Protein AF-A0A9X2NNP1-F1 (afdb_monomer_lite)

Radius of gyration: 20.84 Å; chains: 1; bounding box: 59×34×58 Å

Sequence (225 aa):
MLTPERVKTHWWRGALAVAAVVVACFAESPFAALFGLLPTLFWCLLAPSRRTGLIVGALLV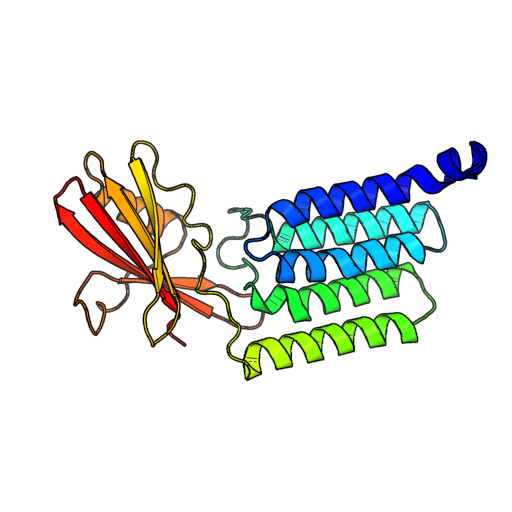ALLAWFVLPLGLAGPWVPAPIELYWLHTTLAAVICAIGARRGFVRLFLLVVAGFVVTGGVWFLGLEAPPGAEGVLPGPAGLQNARHEECASGGCWWALNSTGADADRRWHEHLAAQGYSPAPAGPITGAPRFCRTTGIAVTHMICVELTTSSADAVHLEWYDNT

Structure (mmCIF, N/CA/C/O backbone):
data_AF-A0A9X2NNP1-F1
#
_entry.id   AF-A0A9X2NNP1-F1
#
loop_
_atom_site.group_PDB
_atom_site.id
_atom_site.type_symbol
_atom_site.label_atom_id
_atom_site.label_alt_id
_atom_site.label_comp_id
_atom_site.label_asym_id
_atom_site.label_entity_id
_atom_site.label_seq_id
_atom_site.pdbx_PDB_ins_code
_atom_site.Cartn_x
_atom_site.Cartn_y
_atom_site.Cartn_z
_atom_site.occupancy
_atom_site.B_iso_or_equiv
_atom_site.auth_seq_id
_atom_site.auth_comp_id
_atom_site.auth_asym_id
_atom_site.auth_atom_id
_atom_site.pdbx_PDB_model_num
ATOM 1 N N . MET A 1 1 ? -36.247 1.025 13.600 1.00 52.84 1 MET A N 1
ATOM 2 C CA . MET A 1 1 ? -36.473 2.481 13.459 1.00 52.84 1 MET A CA 1
ATOM 3 C C . MET A 1 1 ? -35.361 3.237 14.179 1.00 52.84 1 MET A C 1
ATOM 5 O O . MET A 1 1 ? -35.160 3.016 15.367 1.00 52.84 1 MET A O 1
ATOM 9 N N . LEU A 1 2 ? -34.595 4.061 13.458 1.00 64.62 2 LEU A N 1
ATOM 10 C CA . LEU A 1 2 ? -33.591 4.967 14.030 1.00 64.62 2 LEU A CA 1
ATOM 11 C C . LEU A 1 2 ? -34.319 6.204 14.568 1.00 64.62 2 LEU A C 1
ATOM 13 O O . LEU A 1 2 ? -34.937 6.925 13.793 1.00 64.62 2 LEU A O 1
ATOM 17 N N . THR A 1 3 ? -34.286 6.441 15.878 1.00 80.06 3 THR A N 1
ATOM 18 C CA . THR A 1 3 ? -34.842 7.677 16.441 1.00 80.06 3 THR A CA 1
ATOM 19 C C . THR A 1 3 ? -33.897 8.851 16.143 1.00 80.06 3 THR A C 1
ATOM 21 O O . THR A 1 3 ? -32.676 8.664 16.166 1.00 80.06 3 THR A O 1
ATOM 24 N N . PRO A 1 4 ? -34.410 10.067 15.882 1.00 78.81 4 PRO A N 1
ATOM 25 C CA . PRO A 1 4 ? -33.579 11.237 15.573 1.00 78.81 4 PRO A CA 1
ATOM 26 C C . PRO A 1 4 ? -32.544 11.547 16.670 1.00 78.81 4 PRO A C 1
ATOM 28 O O . PRO A 1 4 ? -31.411 11.916 16.366 1.00 78.81 4 PRO A O 1
ATOM 31 N N . GLU A 1 5 ? -32.879 11.276 17.934 1.00 77.75 5 GLU A N 1
ATOM 32 C CA . GLU A 1 5 ? -31.963 11.360 19.083 1.00 77.75 5 GLU A CA 1
ATOM 33 C C . GLU A 1 5 ? -30.774 10.383 18.981 1.00 77.75 5 GLU A C 1
ATOM 35 O O . GLU A 1 5 ? -29.626 10.748 19.251 1.00 77.75 5 GLU A O 1
ATOM 40 N N . ARG A 1 6 ? -30.995 9.147 18.501 1.00 74.94 6 ARG A N 1
ATOM 41 C CA . ARG A 1 6 ? -29.902 8.182 18.274 1.00 74.94 6 ARG A CA 1
ATOM 42 C C . ARG A 1 6 ? -28.998 8.624 17.130 1.00 74.94 6 ARG A C 1
ATOM 44 O O . ARG A 1 6 ? -27.779 8.497 17.239 1.00 74.94 6 ARG A O 1
ATOM 51 N N . VAL A 1 7 ? -29.577 9.162 16.058 1.00 76.69 7 VAL A N 1
ATOM 52 C CA . VAL A 1 7 ? -28.816 9.661 14.901 1.00 76.69 7 VAL A CA 1
ATOM 53 C C . VAL A 1 7 ? -27.923 10.832 15.318 1.00 76.69 7 VAL A C 1
ATOM 55 O O .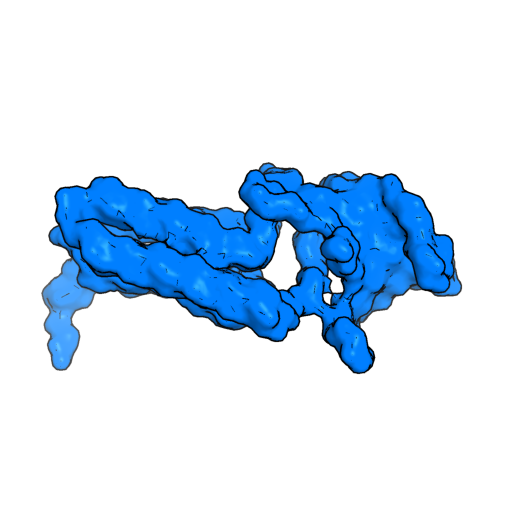 VAL A 1 7 ? -26.717 10.807 15.071 1.00 76.69 7 VAL A O 1
ATOM 58 N N . LYS A 1 8 ? -28.467 11.807 16.055 1.00 78.88 8 LYS A N 1
ATOM 59 C CA . LYS A 1 8 ? -27.722 12.979 16.545 1.00 78.88 8 LYS A CA 1
ATOM 60 C C . LYS A 1 8 ? -26.618 12.626 17.550 1.00 78.88 8 LYS A C 1
ATOM 62 O O . LYS A 1 8 ? -25.633 13.352 17.666 1.00 78.88 8 LYS A O 1
ATOM 67 N N . THR A 1 9 ? -26.737 11.495 18.240 1.00 81.56 9 THR A N 1
ATOM 68 C CA . THR A 1 9 ? -25.734 11.044 19.217 1.00 81.56 9 THR A CA 1
ATOM 69 C C . THR A 1 9 ? -24.613 10.216 18.574 1.00 81.56 9 THR A C 1
ATOM 71 O O . THR A 1 9 ? -23.460 10.283 19.011 1.00 81.56 9 THR A O 1
ATOM 74 N N . HIS A 1 10 ? -24.916 9.459 17.512 1.00 85.75 10 HIS A N 1
ATOM 75 C CA . HIS A 1 10 ? -23.995 8.485 16.912 1.00 85.75 10 HIS A CA 1
ATOM 76 C C . HIS A 1 10 ? -23.510 8.826 15.495 1.00 85.75 10 HIS A C 1
ATOM 78 O O . HIS A 1 10 ? -22.751 8.038 14.933 1.00 85.75 10 HIS A O 1
ATOM 84 N N . TRP A 1 11 ? -23.870 9.985 14.929 1.00 91.38 11 TRP A N 1
ATOM 85 C CA . TRP A 1 11 ? -23.446 10.397 13.577 1.00 91.38 11 TRP A CA 1
ATOM 86 C C . TRP A 1 11 ? -21.930 10.302 13.355 1.00 91.38 11 TRP A C 1
ATOM 88 O O . TRP A 1 11 ? -21.481 9.929 12.276 1.00 91.38 11 TRP A O 1
ATOM 98 N N . TRP A 1 12 ? -21.137 10.574 14.396 1.00 93.12 12 TRP A N 1
ATOM 99 C CA . TRP A 1 12 ? -19.678 10.541 14.334 1.00 93.12 12 TRP A CA 1
ATOM 100 C C . TRP A 1 12 ? -19.121 9.149 13.993 1.00 93.12 12 TRP A C 1
ATOM 102 O O . TRP A 1 12 ? -18.078 9.054 13.355 1.00 93.12 12 TRP A O 1
ATOM 112 N N . ARG A 1 13 ? -19.828 8.071 14.369 1.00 93.12 13 ARG A N 1
ATOM 113 C CA . ARG A 1 13 ? -19.461 6.691 14.006 1.00 93.12 13 ARG A CA 1
ATOM 114 C C . ARG A 1 13 ? -19.608 6.474 12.504 1.00 93.12 13 ARG A C 1
ATOM 116 O O . ARG A 1 13 ? -18.731 5.891 11.881 1.00 93.12 13 ARG A O 1
ATOM 123 N N . GLY A 1 14 ? -20.700 6.986 11.932 1.00 91.94 14 GLY A N 1
ATOM 124 C CA . GLY A 1 14 ? -20.935 6.960 10.490 1.00 91.94 14 GLY A CA 1
ATOM 125 C C . GLY A 1 14 ? -19.889 7.776 9.736 1.00 91.94 14 GLY A C 1
ATOM 126 O O . GLY A 1 14 ? -19.312 7.276 8.781 1.00 91.94 14 GLY A O 1
ATOM 127 N N . ALA A 1 15 ? -19.578 8.986 10.211 1.00 93.50 15 ALA A N 1
ATOM 128 C CA . ALA A 1 15 ? -18.564 9.840 9.593 1.00 93.50 15 ALA A CA 1
ATOM 129 C C . ALA A 1 15 ? -17.176 9.172 9.543 1.00 93.50 15 ALA A C 1
ATOM 131 O O . ALA A 1 15 ? -16.534 9.183 8.498 1.00 93.50 15 ALA A O 1
ATOM 132 N N . LEU A 1 16 ? -16.737 8.543 10.640 1.00 94.31 16 LEU A N 1
ATOM 133 C CA . LEU A 1 16 ? -15.467 7.809 10.676 1.00 94.31 16 LEU A CA 1
ATOM 134 C C . LEU A 1 16 ? -15.471 6.578 9.768 1.00 94.31 16 LEU A C 1
ATOM 136 O O . LEU A 1 16 ? -14.492 6.343 9.068 1.00 94.31 16 LEU A O 1
ATOM 140 N N . ALA A 1 17 ? -16.562 5.807 9.760 1.00 93.50 17 ALA A N 1
ATOM 141 C CA . ALA A 1 17 ? -16.686 4.648 8.881 1.00 93.50 17 ALA A CA 1
ATOM 142 C C . ALA A 1 17 ? -16.627 5.059 7.402 1.00 93.50 17 ALA A C 1
ATOM 144 O O . ALA A 1 17 ? -15.902 4.443 6.629 1.00 93.50 17 ALA A O 1
ATOM 145 N N . VAL A 1 18 ? -17.325 6.134 7.023 1.00 95.69 18 VAL A N 1
ATOM 146 C CA . VAL A 1 18 ? -17.280 6.684 5.660 1.00 95.69 18 VAL A CA 1
ATOM 147 C C . VAL A 1 18 ? -15.872 7.161 5.313 1.00 95.69 18 VAL A C 1
ATOM 149 O O . VAL A 1 18 ? -15.373 6.813 4.251 1.00 95.69 18 VAL A O 1
ATOM 152 N N . ALA A 1 19 ? -15.204 7.898 6.206 1.00 95.62 19 ALA A N 1
ATOM 153 C CA . ALA A 1 19 ? -13.830 8.342 5.976 1.00 95.62 19 ALA A CA 1
ATOM 154 C C . ALA A 1 19 ? -12.875 7.157 5.761 1.00 95.62 19 ALA A C 1
ATOM 156 O O . ALA A 1 19 ? -12.082 7.173 4.825 1.00 95.62 19 ALA A O 1
ATOM 157 N N . ALA A 1 20 ? -12.994 6.105 6.575 1.00 94.12 20 ALA A N 1
ATOM 158 C CA . ALA A 1 20 ? -12.199 4.893 6.419 1.00 94.12 20 ALA A CA 1
ATOM 159 C C . ALA A 1 20 ? -12.461 4.209 5.070 1.00 94.12 20 ALA A C 1
ATOM 161 O O . ALA A 1 20 ? -11.512 3.834 4.392 1.00 94.12 20 ALA A O 1
ATOM 162 N N . VAL A 1 21 ? -13.731 4.088 4.657 1.00 95.12 21 VAL A N 1
ATOM 163 C CA . VAL A 1 21 ? -14.115 3.509 3.356 1.00 95.12 21 VAL A CA 1
ATOM 164 C C . VAL A 1 21 ? -13.529 4.314 2.202 1.00 95.12 21 VAL A C 1
ATOM 166 O O . VAL A 1 21 ? -12.954 3.725 1.295 1.00 95.12 21 VAL A O 1
ATOM 169 N N . VAL A 1 22 ? -13.610 5.647 2.256 1.00 95.19 22 VAL A N 1
ATOM 170 C CA . VAL A 1 22 ? -13.017 6.519 1.233 1.00 95.19 22 VAL A CA 1
ATOM 171 C C . VAL A 1 22 ? -11.516 6.280 1.116 1.00 95.19 22 VAL A C 1
ATOM 173 O O . VAL A 1 22 ? -11.025 6.148 0.003 1.00 95.19 22 VAL A O 1
ATOM 176 N N . VAL A 1 23 ? -10.796 6.176 2.237 1.00 93.19 23 VAL A N 1
ATOM 177 C CA . VAL A 1 23 ? -9.358 5.864 2.231 1.00 93.19 23 VAL A CA 1
ATOM 178 C C . VAL A 1 23 ? -9.099 4.468 1.661 1.00 93.19 23 VAL A C 1
ATOM 180 O O . VAL A 1 23 ? -8.224 4.306 0.819 1.00 93.19 23 VAL A O 1
ATOM 183 N N . ALA A 1 24 ? -9.877 3.465 2.068 1.00 90.75 24 ALA A N 1
ATOM 184 C CA . ALA A 1 24 ? -9.715 2.085 1.618 1.00 90.75 24 ALA A CA 1
ATOM 185 C C . ALA A 1 24 ? -9.952 1.900 0.109 1.00 90.75 24 ALA A C 1
ATOM 187 O O . ALA A 1 24 ? -9.366 0.999 -0.482 1.00 90.75 24 ALA A O 1
ATOM 188 N N . CYS A 1 25 ? -10.741 2.767 -0.538 1.00 90.94 25 CYS A N 1
ATOM 189 C CA . CYS A 1 25 ? -10.905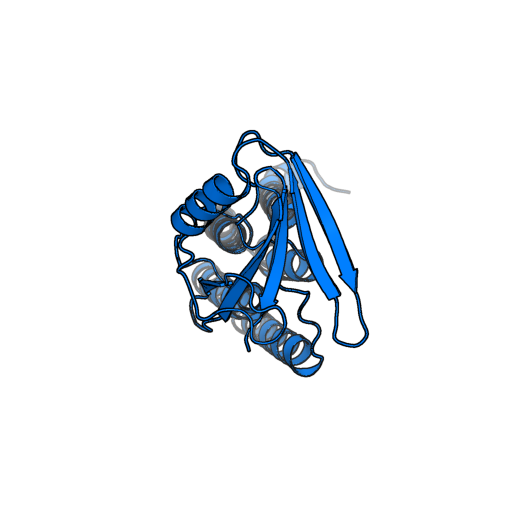 2.768 -1.997 1.00 90.94 25 CYS A CA 1
ATOM 190 C C . CYS A 1 25 ? -9.604 3.044 -2.769 1.00 90.94 25 CYS A C 1
ATOM 192 O O . CYS A 1 25 ? -9.564 2.802 -3.972 1.00 90.94 25 CYS A O 1
ATOM 194 N N . PHE A 1 26 ? -8.562 3.557 -2.109 1.00 87.56 26 PHE A N 1
ATOM 195 C CA . PHE A 1 26 ? -7.249 3.783 -2.714 1.00 87.56 26 PHE A CA 1
ATOM 196 C C . PHE A 1 26 ? -6.289 2.599 -2.538 1.00 87.56 26 PHE A C 1
ATOM 198 O O . PHE A 1 26 ? -5.165 2.665 -3.023 1.00 87.56 26 PHE A O 1
ATOM 205 N N . ALA A 1 27 ? -6.697 1.531 -1.846 1.00 84.31 27 ALA A N 1
ATOM 206 C CA . ALA A 1 27 ? -5.855 0.355 -1.676 1.00 84.31 27 ALA A CA 1
ATOM 207 C C . ALA A 1 27 ? -5.742 -0.427 -2.987 1.00 84.31 27 ALA A C 1
ATOM 209 O O . ALA A 1 27 ? -6.728 -0.616 -3.698 1.00 84.31 27 ALA A O 1
ATOM 210 N N . GLU A 1 28 ? -4.540 -0.926 -3.273 1.00 75.94 28 GLU A N 1
ATOM 211 C CA . GLU A 1 28 ? -4.262 -1.666 -4.507 1.00 75.94 28 GLU A CA 1
ATOM 212 C C . GLU A 1 28 ? -4.998 -3.010 -4.567 1.00 75.94 28 GLU A C 1
ATOM 214 O O . GLU A 1 28 ? -5.361 -3.462 -5.651 1.00 75.94 28 GLU A O 1
ATOM 219 N N . SER A 1 29 ? -5.278 -3.629 -3.411 1.00 77.81 29 SER A N 1
ATOM 220 C CA . SER A 1 29 ? -6.062 -4.862 -3.340 1.00 77.81 29 SER A CA 1
ATOM 221 C C . SER A 1 29 ? -7.345 -4.690 -2.514 1.00 77.81 29 SER A C 1
ATOM 223 O O . SER A 1 29 ? -7.319 -4.135 -1.408 1.00 77.81 29 SER A O 1
ATOM 225 N N . PRO A 1 30 ? -8.491 -5.215 -2.996 1.00 80.44 30 PRO A N 1
ATOM 226 C CA . PRO A 1 30 ? -9.759 -5.139 -2.268 1.00 80.44 30 PRO A CA 1
ATOM 227 C C . PRO A 1 30 ? -9.710 -5.923 -0.951 1.00 80.44 30 PRO A C 1
ATOM 229 O O . PRO A 1 30 ? -10.400 -5.587 0.012 1.00 80.44 30 PRO A O 1
ATOM 232 N N . PHE A 1 31 ? -8.872 -6.959 -0.891 1.00 79.62 31 PHE A N 1
ATOM 233 C CA . PHE A 1 31 ? -8.672 -7.749 0.314 1.00 79.62 31 PHE A CA 1
ATOM 234 C C . PHE A 1 31 ? -7.895 -6.960 1.378 1.00 79.62 31 PHE A C 1
ATOM 236 O O . PHE A 1 31 ? -8.364 -6.868 2.513 1.00 79.62 31 PHE A O 1
ATOM 243 N N . ALA A 1 32 ? -6.788 -6.297 1.017 1.00 79.69 32 ALA A N 1
ATOM 244 C CA . ALA A 1 32 ? -6.080 -5.394 1.928 1.00 79.69 32 ALA A CA 1
ATOM 245 C C . ALA A 1 32 ? -6.987 -4.245 2.391 1.00 79.69 32 ALA A C 1
ATOM 247 O O . ALA A 1 32 ? -7.040 -3.950 3.584 1.00 79.69 32 ALA A O 1
ATOM 248 N N . ALA A 1 33 ? -7.775 -3.661 1.479 1.00 86.25 33 ALA A N 1
ATOM 249 C CA . ALA A 1 33 ? -8.761 -2.630 1.801 1.00 86.25 33 ALA A CA 1
ATOM 250 C C . ALA A 1 33 ? -9.710 -3.083 2.922 1.00 86.25 33 ALA A C 1
ATOM 252 O O . ALA A 1 33 ? -9.885 -2.393 3.928 1.00 86.25 33 ALA A O 1
ATOM 253 N N . LEU A 1 34 ? -10.290 -4.279 2.778 1.00 85.69 34 LEU A N 1
ATOM 254 C CA . LEU A 1 34 ? -11.206 -4.847 3.761 1.00 85.69 34 LEU A CA 1
ATOM 255 C C . LEU A 1 34 ? -10.519 -5.061 5.116 1.00 85.69 34 LEU A C 1
ATOM 257 O O . LEU A 1 34 ? -11.077 -4.682 6.146 1.00 85.69 34 LEU A O 1
ATOM 261 N N . PHE A 1 35 ? -9.303 -5.612 5.122 1.00 82.69 35 PHE A N 1
ATOM 262 C CA . PHE A 1 35 ? -8.528 -5.828 6.347 1.00 82.69 35 PHE A CA 1
ATOM 263 C C . PHE A 1 35 ? -8.169 -4.522 7.055 1.00 82.69 35 PHE A C 1
ATOM 265 O O . PHE A 1 35 ? -8.315 -4.422 8.276 1.00 82.69 35 PHE A O 1
ATOM 272 N N . GLY A 1 36 ? -7.789 -3.496 6.296 1.00 86.31 36 GLY A N 1
ATOM 273 C CA . GLY A 1 36 ? -7.527 -2.156 6.810 1.00 86.31 36 GLY A CA 1
ATOM 274 C C . GLY A 1 36 ? -8.759 -1.499 7.448 1.00 86.31 36 GLY A C 1
ATOM 275 O O . GLY A 1 36 ? -8.645 -0.773 8.436 1.00 86.31 36 GLY A O 1
ATOM 276 N N . LEU A 1 37 ? -9.962 -1.794 6.947 1.00 91.00 37 LEU A N 1
ATOM 277 C CA . LEU A 1 37 ? -11.213 -1.249 7.486 1.00 91.00 37 LEU A CA 1
ATOM 278 C C . LEU A 1 37 ? -11.635 -1.872 8.817 1.00 91.00 37 LEU A C 1
ATOM 280 O O . LEU A 1 37 ? -12.238 -1.181 9.648 1.00 91.00 37 LEU A O 1
ATOM 284 N N . LEU A 1 38 ? -11.348 -3.162 9.028 1.00 88.88 38 LEU A N 1
ATOM 285 C CA . LEU A 1 38 ? -11.871 -3.919 10.168 1.00 88.88 38 LEU A CA 1
ATOM 286 C C . LEU A 1 38 ? -11.611 -3.230 11.517 1.00 88.88 38 LEU A C 1
ATOM 288 O O . LEU A 1 38 ? -12.587 -3.028 12.246 1.00 88.88 38 LEU A O 1
ATOM 292 N N . PRO A 1 39 ? -10.381 -2.798 11.870 1.00 88.25 39 PRO A N 1
ATOM 293 C CA . PRO A 1 39 ? -10.145 -2.165 13.164 1.00 88.25 39 PRO A CA 1
ATOM 294 C C . PRO A 1 39 ? -10.992 -0.909 13.382 1.00 88.25 39 PRO A C 1
ATOM 296 O O . PRO A 1 39 ? -11.549 -0.719 14.464 1.00 88.25 39 PRO A O 1
ATOM 299 N N . THR A 1 40 ? -11.160 -0.083 12.346 1.00 91.44 40 THR A N 1
ATOM 300 C CA . THR A 1 40 ? -11.943 1.157 12.424 1.00 91.44 40 THR A CA 1
ATOM 301 C C . THR A 1 40 ? -13.435 0.871 12.581 1.00 91.44 40 THR A C 1
ATOM 303 O O . THR A 1 40 ? -14.101 1.500 13.410 1.00 91.44 40 THR A O 1
ATOM 306 N N . LEU A 1 41 ? -13.968 -0.113 11.849 1.00 90.62 41 LEU A N 1
ATOM 307 C CA . LEU A 1 41 ? -15.368 -0.530 11.966 1.00 90.62 41 LEU A CA 1
ATOM 308 C C . LEU A 1 41 ? -15.658 -1.140 13.343 1.00 90.62 41 LEU A C 1
ATOM 310 O O . LEU A 1 41 ? -1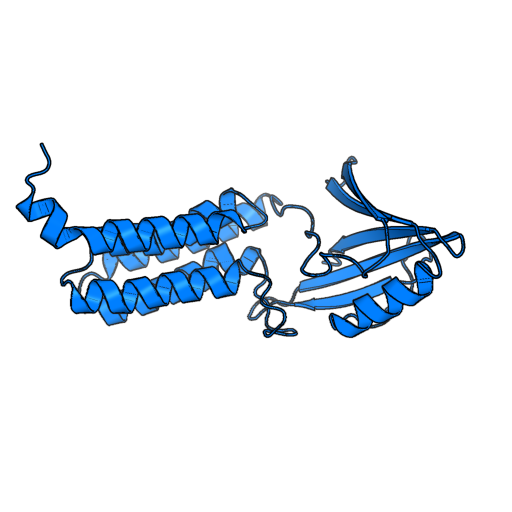6.622 -0.744 14.005 1.00 90.62 41 LEU A O 1
ATOM 314 N N . PHE A 1 42 ? -14.793 -2.040 13.821 1.00 88.25 42 PHE A N 1
ATOM 315 C CA . PHE A 1 42 ? -14.899 -2.608 15.165 1.00 88.25 42 PHE A CA 1
ATOM 316 C C . PHE A 1 42 ? -14.833 -1.522 16.239 1.00 88.25 42 PHE A C 1
ATOM 318 O O . PHE A 1 42 ? -15.656 -1.511 17.159 1.00 88.25 42 PHE A O 1
ATOM 325 N N . TRP A 1 43 ? -13.911 -0.569 16.107 1.00 89.75 43 TRP A N 1
ATOM 326 C CA . TRP A 1 43 ? -13.798 0.544 17.040 1.00 89.75 43 TRP A CA 1
ATOM 327 C C . TRP A 1 43 ? -15.063 1.410 17.071 1.00 89.75 43 TRP A C 1
ATOM 329 O O . TRP A 1 43 ? -15.571 1.728 18.149 1.00 89.75 43 TRP A O 1
ATOM 339 N N . CYS A 1 44 ? -15.633 1.736 15.908 1.00 88.88 44 CYS A N 1
ATOM 340 C CA . CYS A 1 44 ? -16.871 2.512 15.821 1.00 88.88 44 CYS A CA 1
ATOM 341 C C . CYS A 1 44 ? -18.039 1.840 16.560 1.00 88.88 44 CYS A C 1
ATOM 343 O O . CYS A 1 44 ? -18.869 2.534 17.151 1.00 88.88 44 CYS A O 1
ATOM 345 N N . LEU A 1 45 ? -18.100 0.506 16.581 1.00 87.50 45 LEU A N 1
ATOM 346 C CA . LEU A 1 45 ? -19.125 -0.245 17.311 1.00 87.50 45 LEU A CA 1
ATOM 347 C C . LEU A 1 45 ? -18.867 -0.279 18.826 1.00 87.50 45 LEU A C 1
ATOM 349 O O . LEU A 1 45 ? -19.813 -0.168 19.611 1.00 87.50 45 LEU A O 1
ATOM 353 N N . LEU A 1 46 ? -17.601 -0.408 19.233 1.00 85.44 46 LEU A N 1
ATOM 354 C CA . LEU A 1 46 ? -17.195 -0.706 20.613 1.00 85.44 46 LEU A CA 1
ATOM 355 C C . LEU A 1 46 ? -16.831 0.519 21.461 1.00 85.44 46 LEU A C 1
ATOM 357 O O . LEU A 1 46 ? -16.759 0.407 22.684 1.00 85.44 46 LEU A O 1
ATOM 361 N N . ALA A 1 47 ? -16.597 1.675 20.843 1.00 85.75 47 ALA A N 1
ATOM 362 C CA . ALA A 1 47 ? -16.113 2.863 21.535 1.00 85.75 47 ALA A CA 1
ATOM 363 C C . ALA A 1 47 ? -17.011 3.267 22.731 1.00 85.75 47 ALA A C 1
ATOM 365 O O . ALA A 1 47 ? -18.212 3.510 22.536 1.00 85.75 47 ALA A O 1
ATOM 366 N N . PRO A 1 48 ? -16.437 3.413 23.945 1.00 83.88 48 PRO A N 1
ATOM 367 C CA . PRO A 1 48 ? -17.194 3.610 25.185 1.00 83.88 48 PRO A CA 1
ATOM 368 C C . PRO A 1 48 ? -17.719 5.040 25.367 1.00 83.88 48 PRO A C 1
ATOM 370 O O . PRO A 1 48 ? -18.667 5.264 26.113 1.00 83.88 48 PRO A O 1
ATOM 373 N N . SER A 1 49 ? -17.103 6.025 24.709 1.00 88.62 49 SER A N 1
ATOM 374 C CA . SER A 1 49 ? -17.493 7.435 24.791 1.00 88.62 49 SER A CA 1
ATOM 375 C C . SER A 1 49 ? -17.284 8.140 23.452 1.00 88.62 49 SER A C 1
ATOM 377 O O . SER A 1 49 ? -16.476 7.703 22.631 1.00 88.62 49 SER A O 1
ATOM 379 N N . ARG A 1 50 ? -17.974 9.267 23.235 1.00 90.75 50 ARG A N 1
ATOM 380 C CA . ARG A 1 50 ? -17.818 10.081 22.017 1.00 90.75 50 ARG A CA 1
ATOM 381 C C . ARG A 1 50 ? -16.405 10.649 21.876 1.00 90.75 50 ARG A C 1
ATOM 383 O O . ARG A 1 50 ? -15.840 10.596 20.791 1.00 90.75 50 ARG A O 1
ATOM 390 N N . ARG A 1 51 ? -15.833 11.189 22.960 1.00 91.12 51 ARG A N 1
ATOM 391 C CA . ARG A 1 51 ? -14.512 11.839 22.931 1.00 91.12 51 ARG A CA 1
ATOM 392 C C . ARG A 1 51 ? -13.412 10.832 22.605 1.00 91.12 51 ARG A C 1
ATOM 394 O O . ARG A 1 51 ? -12.642 11.053 21.679 1.00 91.12 51 ARG A O 1
ATOM 401 N N . THR A 1 52 ? -13.378 9.711 23.321 1.00 89.75 52 THR A N 1
ATOM 402 C CA . THR A 1 52 ? -12.408 8.638 23.064 1.00 89.75 52 THR A CA 1
ATOM 403 C C . THR A 1 52 ? -12.649 7.997 21.701 1.00 89.75 52 THR A C 1
ATOM 405 O O . THR A 1 52 ? -11.698 7.738 20.973 1.00 89.75 52 THR A O 1
ATOM 408 N N . GLY A 1 53 ? -13.918 7.791 21.335 1.00 89.75 53 GLY A N 1
ATOM 409 C CA . GLY A 1 53 ? -14.318 7.236 20.047 1.00 89.75 53 GLY A CA 1
ATOM 410 C C . GLY A 1 53 ? -13.781 8.038 18.867 1.00 89.75 53 GLY A C 1
ATOM 411 O O . GLY A 1 53 ? -13.173 7.452 17.977 1.00 89.75 53 GLY A O 1
ATOM 412 N N . LEU A 1 54 ? -13.937 9.364 18.909 1.00 94.12 54 LEU A N 1
ATOM 413 C CA . LEU A 1 54 ? -13.425 10.280 17.890 1.00 94.12 54 LEU A CA 1
ATOM 414 C C . LEU A 1 54 ? -11.898 10.296 17.818 1.00 94.12 54 LEU A C 1
ATOM 416 O O . LEU A 1 54 ? -11.361 10.185 16.725 1.00 94.12 54 LEU A O 1
ATOM 420 N N . ILE A 1 55 ? -11.207 10.413 18.956 1.00 94.50 55 ILE A N 1
ATOM 421 C CA . ILE A 1 55 ? -9.736 10.491 18.979 1.00 94.50 55 ILE A CA 1
ATOM 422 C C . ILE A 1 55 ? -9.129 9.208 18.413 1.00 94.50 55 ILE A C 1
ATOM 424 O O . ILE A 1 55 ? -8.340 9.249 17.477 1.00 94.50 55 ILE A O 1
ATOM 428 N N . VAL A 1 56 ? -9.525 8.061 18.960 1.00 93.00 56 VAL A N 1
ATOM 429 C CA . VAL A 1 56 ? -8.984 6.763 18.550 1.00 93.00 56 VAL A CA 1
ATOM 430 C C . VAL A 1 56 ? -9.413 6.435 17.122 1.00 93.00 56 VAL A C 1
ATOM 432 O O . VAL A 1 56 ? -8.598 5.982 16.334 1.00 93.00 56 VAL A O 1
ATOM 435 N N . GLY A 1 57 ? -10.659 6.735 16.749 1.00 93.88 57 GLY A N 1
ATOM 436 C CA . GLY A 1 57 ? -11.136 6.534 15.385 1.00 93.88 57 GLY A CA 1
ATOM 437 C C . GLY A 1 57 ? -10.384 7.380 14.358 1.00 93.88 57 GLY A C 1
ATOM 438 O O . GLY A 1 57 ? -10.028 6.869 13.303 1.00 93.88 57 GLY A O 1
ATOM 439 N N . ALA A 1 58 ? -10.079 8.640 14.675 1.00 96.25 58 ALA A N 1
ATOM 440 C CA . ALA A 1 58 ? -9.259 9.491 13.817 1.00 96.25 58 ALA A CA 1
ATOM 441 C C . ALA A 1 58 ? -7.825 8.958 13.685 1.00 96.25 58 ALA A C 1
ATOM 443 O O . ALA A 1 58 ? -7.289 8.949 12.582 1.00 96.25 58 ALA A O 1
ATOM 444 N N . LEU A 1 59 ? -7.229 8.459 14.777 1.00 95.62 59 LEU A N 1
ATOM 445 C CA . LEU A 1 59 ? -5.914 7.810 14.736 1.00 95.62 59 LEU A CA 1
ATOM 446 C C . LEU A 1 59 ? -5.918 6.559 13.852 1.00 95.62 59 LEU A C 1
ATOM 448 O O . LEU A 1 59 ? -4.980 6.363 13.092 1.00 95.62 59 LEU A O 1
ATOM 452 N N . LEU A 1 60 ? -6.971 5.739 13.914 1.00 94.44 60 LEU A N 1
ATOM 453 C CA . LEU A 1 60 ? -7.107 4.555 13.061 1.00 94.44 60 LEU A CA 1
ATOM 454 C C . LEU A 1 60 ? -7.263 4.920 11.581 1.00 94.44 60 LEU A C 1
ATOM 456 O O . LEU A 1 60 ? -6.640 4.290 10.738 1.00 94.44 60 LEU A O 1
ATOM 460 N N . VAL A 1 61 ? -8.047 5.953 11.256 1.00 95.50 61 VAL A N 1
ATOM 461 C CA . VAL A 1 61 ? -8.174 6.441 9.871 1.00 95.50 61 VAL A CA 1
ATOM 462 C C . VAL A 1 61 ? -6.849 7.016 9.371 1.00 95.50 61 VAL A C 1
ATOM 464 O O . VAL A 1 61 ? -6.467 6.746 8.238 1.00 95.50 61 VAL A O 1
ATOM 467 N N . ALA A 1 62 ? -6.130 7.772 10.204 1.00 94.25 62 ALA A N 1
ATOM 468 C CA . ALA A 1 62 ? -4.812 8.295 9.857 1.00 94.25 62 ALA A CA 1
ATOM 469 C C . ALA A 1 62 ? -3.790 7.168 9.644 1.00 94.25 62 ALA A C 1
ATOM 471 O O . ALA A 1 62 ? -3.023 7.214 8.687 1.00 94.25 62 ALA A O 1
ATOM 472 N N . LEU A 1 63 ? -3.818 6.137 10.494 1.00 92.75 63 LEU A N 1
ATOM 473 C CA . LEU A 1 63 ? -2.990 4.945 10.345 1.00 92.75 63 LEU A CA 1
ATOM 474 C C . LEU A 1 63 ? -3.327 4.199 9.046 1.00 92.75 63 LEU A C 1
ATOM 476 O O . LEU A 1 63 ? -2.425 3.875 8.288 1.00 92.75 63 LEU A O 1
ATOM 480 N N . LEU A 1 64 ? -4.608 3.985 8.741 1.00 91.81 64 LEU A N 1
ATOM 481 C CA . LEU A 1 64 ? -5.027 3.368 7.480 1.00 91.81 64 LEU A CA 1
ATOM 482 C C . LEU A 1 64 ? -4.564 4.192 6.270 1.00 91.81 64 LEU A C 1
ATOM 484 O O . LEU A 1 64 ? -4.034 3.639 5.313 1.00 91.81 64 LEU A O 1
ATOM 488 N N . ALA A 1 65 ? -4.725 5.515 6.328 1.00 91.88 65 ALA A N 1
ATOM 489 C CA . ALA A 1 65 ? -4.291 6.421 5.271 1.00 91.88 65 ALA A CA 1
ATOM 490 C C . ALA A 1 65 ? -2.778 6.368 5.052 1.00 91.88 65 ALA A C 1
ATOM 492 O O . ALA A 1 65 ? -2.342 6.402 3.910 1.00 91.88 65 ALA A O 1
ATOM 493 N N . TRP A 1 66 ? -1.990 6.226 6.119 1.00 88.94 66 TRP A N 1
ATOM 494 C CA . TRP A 1 66 ? -0.542 6.044 6.023 1.00 88.94 66 TRP A CA 1
ATOM 495 C C . TRP A 1 66 ? -0.151 4.765 5.272 1.00 88.94 66 TRP A C 1
ATOM 497 O O . TRP A 1 66 ? 0.811 4.772 4.515 1.00 88.94 66 TRP A O 1
ATOM 507 N N . PHE A 1 67 ? -0.891 3.673 5.480 1.00 87.00 67 PHE A N 1
ATOM 508 C CA . PHE A 1 67 ? -0.629 2.393 4.815 1.00 87.00 67 PHE A CA 1
ATOM 509 C C . PHE A 1 67 ? -1.130 2.344 3.369 1.00 87.00 67 PHE A C 1
ATOM 511 O O . PHE A 1 67 ? -0.556 1.634 2.553 1.00 87.00 67 PHE A O 1
ATOM 518 N N . VAL A 1 68 ? -2.223 3.044 3.063 1.00 85.50 68 VAL A N 1
ATOM 519 C CA . VAL A 1 68 ? -2.919 2.916 1.775 1.00 85.50 68 VAL A CA 1
ATOM 520 C C . VAL A 1 68 ? -2.549 4.018 0.792 1.00 85.50 68 VAL A C 1
ATOM 522 O O . VAL A 1 68 ? -2.460 3.773 -0.408 1.00 85.50 68 VAL A O 1
ATOM 525 N N . LEU A 1 69 ? -2.382 5.252 1.265 1.00 83.69 69 LEU A N 1
ATOM 526 C CA . LEU A 1 69 ? -2.115 6.366 0.371 1.00 83.69 69 LEU A CA 1
ATOM 527 C C . LEU A 1 69 ? -0.619 6.409 0.047 1.00 83.69 69 LEU A C 1
ATOM 529 O O . LEU A 1 69 ? 0.193 6.393 0.974 1.00 83.69 69 LEU A O 1
ATOM 533 N N . PRO A 1 70 ? -0.238 6.563 -1.236 1.00 66.25 70 PRO A N 1
ATOM 534 C CA . PRO A 1 70 ? 1.139 6.813 -1.636 1.00 66.25 70 PRO A CA 1
ATOM 535 C C . PRO A 1 70 ? 1.496 8.258 -1.274 1.00 66.25 70 PRO A C 1
ATOM 537 O O . PRO A 1 70 ? 1.632 9.143 -2.120 1.00 66.25 70 PRO A O 1
ATOM 540 N N . LEU A 1 71 ? 1.593 8.536 0.024 1.00 63.34 71 LEU A N 1
ATOM 541 C CA . LEU A 1 71 ? 2.114 9.788 0.530 1.00 63.34 71 LEU A CA 1
ATOM 542 C C . LEU A 1 71 ? 3.615 9.725 0.266 1.00 63.34 71 LEU A C 1
ATOM 544 O O . LEU A 1 71 ? 4.372 9.287 1.126 1.00 63.34 71 LEU A O 1
ATOM 548 N N . GLY A 1 72 ? 4.057 10.169 -0.916 1.00 57.56 72 GLY A N 1
ATOM 549 C CA . GLY A 1 72 ? 5.475 10.262 -1.316 1.00 57.56 72 GLY A CA 1
ATOM 550 C C . GLY A 1 72 ? 6.367 11.081 -0.363 1.00 57.56 72 GLY A C 1
ATOM 551 O O . GLY A 1 72 ? 7.541 11.301 -0.629 1.00 57.56 72 GLY A O 1
ATOM 552 N N . LEU A 1 73 ? 5.812 11.521 0.766 1.00 58.00 73 LEU A N 1
ATOM 553 C CA . LEU A 1 73 ? 6.477 12.070 1.936 1.00 58.00 73 LEU A CA 1
ATOM 554 C C . LEU A 1 73 ? 7.148 10.996 2.814 1.00 58.00 73 LEU A C 1
ATOM 556 O O . LEU A 1 73 ? 8.010 11.342 3.615 1.00 58.00 73 LEU A O 1
ATOM 560 N N . ALA A 1 74 ? 6.763 9.718 2.701 1.00 58.06 74 ALA A N 1
ATOM 561 C CA . ALA A 1 74 ? 7.299 8.640 3.537 1.00 58.06 74 ALA A CA 1
ATOM 562 C C . ALA A 1 74 ? 8.674 8.118 3.069 1.00 58.06 74 ALA A C 1
ATOM 564 O O . ALA A 1 74 ? 9.360 7.433 3.828 1.00 58.06 74 ALA A O 1
ATOM 565 N N . GLY A 1 75 ? 9.114 8.460 1.852 1.00 65.06 75 GLY A N 1
ATOM 566 C CA . GLY A 1 75 ? 10.389 7.986 1.303 1.00 65.06 75 GLY A CA 1
ATOM 567 C C . GLY A 1 75 ? 10.482 6.449 1.336 1.00 65.06 75 GLY A C 1
ATOM 568 O O . GLY A 1 75 ? 9.545 5.794 0.890 1.00 65.06 75 GLY A O 1
ATOM 569 N N . PRO A 1 76 ? 11.561 5.847 1.872 1.00 64.94 76 PRO A N 1
ATOM 570 C CA . PRO A 1 76 ? 11.691 4.388 1.965 1.00 64.94 76 PRO A CA 1
ATOM 571 C C . PRO A 1 76 ? 10.766 3.746 3.018 1.00 64.94 76 PRO A C 1
ATOM 573 O O . PRO A 1 76 ? 10.633 2.529 3.048 1.00 64.94 76 PRO A O 1
ATOM 576 N N . TRP A 1 77 ? 10.101 4.537 3.870 1.00 71.88 77 TRP A N 1
ATOM 577 C CA . TRP A 1 77 ? 9.250 4.055 4.969 1.00 71.88 77 TRP A CA 1
ATOM 578 C C . TRP A 1 77 ? 7.804 3.771 4.547 1.00 71.88 77 TRP A C 1
ATOM 580 O O . TRP A 1 77 ? 6.879 3.879 5.358 1.00 71.88 77 TRP A O 1
ATOM 590 N N . VAL A 1 78 ? 7.594 3.447 3.272 1.00 73.12 78 VAL A N 1
ATOM 591 C CA . VAL A 1 78 ? 6.294 3.000 2.773 1.00 73.12 78 VAL A CA 1
ATOM 592 C C . VAL A 1 78 ? 6.078 1.567 3.264 1.00 73.12 78 VAL A C 1
ATOM 594 O O . VAL A 1 78 ? 6.923 0.711 2.978 1.00 73.12 78 VAL A O 1
ATOM 597 N N . PRO A 1 79 ? 4.995 1.294 4.017 1.00 74.88 79 PRO A N 1
ATOM 598 C CA . PRO A 1 79 ? 4.707 -0.059 4.458 1.00 74.88 79 PRO A CA 1
ATOM 599 C C . PRO A 1 79 ? 4.505 -0.980 3.261 1.00 74.88 79 PRO A C 1
ATOM 601 O O . PRO A 1 79 ? 3.822 -0.613 2.303 1.00 74.88 79 PRO A O 1
ATOM 604 N N . ALA A 1 80 ? 5.057 -2.186 3.329 1.00 75.44 80 ALA A N 1
ATOM 605 C CA . ALA A 1 80 ? 4.790 -3.178 2.297 1.00 75.44 80 ALA A CA 1
ATOM 606 C C . ALA A 1 80 ? 3.317 -3.636 2.381 1.00 75.44 80 ALA A C 1
ATOM 608 O O . ALA A 1 80 ? 2.750 -3.672 3.482 1.00 75.44 80 ALA A O 1
ATOM 609 N N . PRO A 1 81 ? 2.674 -4.041 1.268 1.00 75.00 81 PRO A N 1
ATOM 610 C CA . PRO A 1 81 ? 1.289 -4.520 1.290 1.00 75.00 81 PRO A CA 1
ATOM 611 C C . PRO A 1 81 ? 1.045 -5.639 2.314 1.00 75.00 81 PRO A C 1
ATOM 613 O O . PRO A 1 81 ? 0.006 -5.658 2.976 1.00 75.00 81 PRO A O 1
ATOM 616 N N . ILE A 1 82 ? 2.027 -6.526 2.519 1.00 76.25 82 ILE A N 1
ATOM 617 C CA . ILE A 1 82 ? 1.954 -7.594 3.525 1.00 76.25 82 ILE A CA 1
ATOM 618 C C . ILE A 1 82 ? 1.879 -7.059 4.964 1.00 76.25 82 ILE A C 1
ATOM 620 O O . ILE A 1 82 ? 1.212 -7.641 5.824 1.00 76.25 82 ILE A O 1
ATOM 624 N N . GLU A 1 83 ? 2.506 -5.915 5.239 1.00 80.88 83 GLU A N 1
ATOM 625 C CA . GLU A 1 83 ? 2.499 -5.273 6.555 1.00 80.88 83 GLU A CA 1
ATOM 626 C C . GLU A 1 83 ? 1.111 -4.738 6.916 1.00 80.88 83 GLU A C 1
ATOM 628 O O . GLU A 1 83 ? 0.775 -4.617 8.096 1.00 80.88 83 GLU A O 1
ATOM 633 N N . LEU A 1 84 ? 0.241 -4.509 5.933 1.00 82.50 84 LEU A N 1
ATOM 634 C CA . LEU A 1 84 ? -1.146 -4.131 6.186 1.00 82.50 84 LEU A CA 1
ATOM 635 C C . LEU A 1 84 ? -1.931 -5.255 6.894 1.00 82.50 84 LEU A C 1
ATOM 637 O O . LEU A 1 84 ? -2.816 -4.982 7.707 1.00 82.50 84 LEU A O 1
ATOM 641 N N . TYR A 1 85 ? -1.585 -6.524 6.666 1.00 81.19 85 TYR A N 1
ATOM 642 C CA . TYR A 1 85 ? -2.299 -7.647 7.283 1.00 81.19 85 TYR A CA 1
ATOM 643 C C . TYR A 1 85 ? -1.926 -7.889 8.747 1.00 81.19 85 TYR A C 1
ATOM 645 O O . TYR A 1 85 ? -2.790 -8.289 9.526 1.00 81.19 85 TYR A O 1
ATOM 653 N N . TRP A 1 86 ? -0.670 -7.639 9.135 1.00 82.69 86 TRP A N 1
ATOM 654 C CA . TRP A 1 86 ? -0.198 -7.904 10.500 1.00 82.69 86 TRP A CA 1
ATOM 655 C C . TRP A 1 86 ? 0.200 -6.637 11.263 1.00 82.69 86 TRP A C 1
ATOM 657 O O . TRP A 1 86 ? -0.214 -6.461 12.412 1.00 82.69 86 TRP A O 1
ATOM 667 N N . LEU A 1 87 ? 0.982 -5.736 10.665 1.00 85.88 87 LEU A N 1
ATOM 668 C CA . LEU A 1 87 ? 1.515 -4.558 11.349 1.00 85.88 87 LEU A CA 1
ATOM 669 C C . LEU A 1 87 ? 0.405 -3.537 11.584 1.00 85.88 87 LEU A C 1
ATOM 671 O O . LEU A 1 87 ? 0.214 -3.099 12.719 1.00 85.88 87 LEU A O 1
ATOM 675 N N . HIS A 1 88 ? -0.387 -3.219 10.554 1.00 87.94 88 HIS A N 1
ATOM 676 C CA . HIS A 1 88 ? -1.525 -2.307 10.697 1.00 87.94 88 HIS A CA 1
ATOM 677 C C . HIS A 1 88 ? -2.535 -2.827 11.732 1.00 87.94 88 HIS A C 1
ATOM 679 O O . HIS A 1 88 ? -2.928 -2.082 12.631 1.00 87.94 88 HIS A O 1
ATOM 685 N N . THR A 1 89 ? -2.920 -4.108 11.681 1.00 84.44 89 THR A N 1
ATOM 686 C CA . THR A 1 89 ? -3.860 -4.687 12.660 1.00 84.44 89 THR A CA 1
ATOM 687 C C . THR A 1 89 ? -3.286 -4.696 14.076 1.00 84.44 89 THR A C 1
ATOM 689 O O . THR A 1 89 ? -4.022 -4.440 15.030 1.00 84.44 89 THR A O 1
ATOM 692 N N . THR A 1 90 ? -1.980 -4.934 14.232 1.00 85.44 90 THR A N 1
ATOM 693 C CA . THR A 1 90 ? -1.295 -4.900 15.533 1.00 85.44 90 THR A CA 1
ATOM 694 C C . THR A 1 90 ? -1.260 -3.485 16.104 1.00 85.44 90 THR A C 1
ATOM 696 O O . THR A 1 90 ? -1.678 -3.272 17.243 1.00 85.44 90 THR A O 1
ATOM 699 N N . LEU A 1 91 ? -0.843 -2.494 15.312 1.00 90.12 91 LEU A N 1
ATOM 700 C CA . LEU A 1 91 ? -0.828 -1.087 15.723 1.00 90.12 91 LEU A CA 1
ATOM 701 C C . LEU A 1 91 ? -2.239 -0.591 16.053 1.00 90.12 91 LEU A C 1
ATOM 703 O O . LEU A 1 91 ? -2.454 0.032 17.094 1.00 90.12 91 LEU A O 1
ATOM 707 N N . ALA A 1 92 ? -3.221 -0.928 15.218 1.00 88.88 92 ALA A N 1
ATOM 708 C CA . ALA A 1 92 ? -4.615 -0.592 15.455 1.00 88.88 92 ALA A CA 1
ATOM 709 C C . ALA A 1 92 ? -5.147 -1.219 16.753 1.00 88.88 92 ALA A C 1
ATOM 711 O O . ALA A 1 92 ? -5.846 -0.552 17.520 1.00 88.88 92 ALA A O 1
ATOM 712 N N . ALA A 1 93 ? -4.787 -2.472 17.045 1.00 85.00 93 ALA A N 1
ATOM 713 C CA . ALA A 1 93 ? -5.156 -3.132 18.291 1.00 85.00 93 ALA A CA 1
ATOM 714 C C . ALA A 1 93 ? -4.526 -2.453 19.516 1.00 85.00 93 ALA A C 1
ATOM 716 O O . ALA A 1 93 ? -5.221 -2.255 20.514 1.00 85.00 93 ALA A O 1
ATOM 717 N N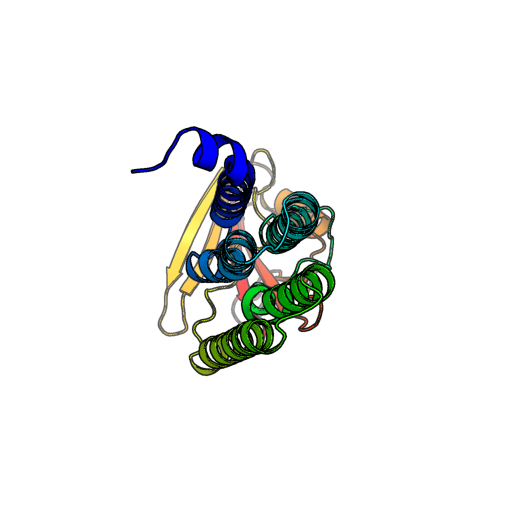 . VAL A 1 94 ? -3.257 -2.033 19.435 1.00 86.88 94 VAL A N 1
ATOM 718 C CA . VAL A 1 94 ? -2.579 -1.260 20.492 1.00 86.88 94 VAL A CA 1
ATOM 719 C C . VAL A 1 94 ? -3.283 0.081 20.720 1.00 86.88 94 VAL A C 1
ATOM 721 O O . VAL A 1 94 ? -3.641 0.404 21.855 1.00 86.88 94 VAL A O 1
ATOM 724 N N . ILE A 1 95 ? -3.564 0.828 19.649 1.00 89.69 95 ILE A N 1
ATOM 725 C CA . ILE A 1 95 ? -4.297 2.103 19.691 1.00 89.69 95 ILE A CA 1
ATOM 726 C C . ILE A 1 95 ? -5.676 1.916 20.349 1.00 89.69 95 ILE A C 1
ATOM 728 O O . ILE A 1 95 ? -6.055 2.669 21.254 1.00 89.69 95 ILE A O 1
ATOM 732 N N . CYS A 1 96 ? -6.406 0.868 19.963 1.00 85.69 96 CYS A N 1
ATOM 733 C CA . CYS A 1 96 ? -7.697 0.534 20.557 1.00 85.69 96 CYS A CA 1
ATOM 734 C C . CYS A 1 96 ? -7.583 0.114 22.031 1.00 85.69 96 CYS A C 1
ATOM 736 O O . CYS A 1 96 ? -8.439 0.489 22.832 1.00 85.69 96 CYS A O 1
ATOM 738 N N . ALA A 1 97 ? -6.546 -0.638 22.417 1.00 82.88 97 ALA A N 1
ATOM 739 C CA . ALA A 1 97 ? -6.327 -1.079 23.797 1.00 82.88 97 ALA A CA 1
ATOM 740 C C . ALA A 1 97 ? -6.089 0.112 24.733 1.00 82.88 97 ALA A C 1
ATOM 742 O O . ALA A 1 97 ? -6.729 0.216 25.786 1.00 82.88 97 ALA A O 1
ATOM 743 N N . ILE A 1 98 ? -5.234 1.049 24.308 1.00 85.12 98 ILE A N 1
ATOM 744 C CA . ILE A 1 98 ? -4.961 2.305 25.019 1.00 85.12 98 ILE A CA 1
ATOM 745 C C . ILE A 1 98 ? -6.255 3.120 25.167 1.00 85.12 98 ILE A C 1
ATOM 747 O O . ILE A 1 98 ? -6.549 3.652 26.242 1.00 85.12 98 ILE A O 1
ATOM 751 N N . GLY A 1 99 ? -7.059 3.179 24.102 1.00 83.06 99 GLY A N 1
ATOM 752 C CA . GLY A 1 99 ? -8.327 3.902 24.072 1.00 83.06 99 GLY A CA 1
ATOM 753 C C . GLY A 1 99 ? -9.417 3.309 24.967 1.00 83.06 99 GLY A C 1
ATOM 754 O O . GLY A 1 99 ? -10.078 4.038 25.707 1.00 83.06 99 GLY A O 1
ATOM 755 N N . ALA A 1 100 ? -9.639 1.996 24.905 1.00 80.56 100 ALA A N 1
ATOM 756 C CA . ALA A 1 100 ? -10.757 1.343 25.585 1.00 80.56 100 ALA A CA 1
ATOM 757 C C . ALA A 1 100 ? -10.539 1.195 27.096 1.00 80.56 100 ALA A C 1
ATOM 759 O O . ALA A 1 100 ? -11.513 1.130 27.847 1.00 80.56 100 ALA A O 1
ATOM 760 N N . ARG A 1 101 ? -9.279 1.110 27.552 1.00 73.56 101 ARG A N 1
ATOM 761 C CA . ARG A 1 101 ? -8.879 0.835 28.950 1.00 73.56 101 ARG A CA 1
ATOM 762 C C . ARG A 1 101 ? -9.471 -0.454 29.567 1.00 73.56 101 ARG A C 1
ATOM 764 O O . ARG A 1 101 ? -9.166 -0.753 30.718 1.00 73.56 101 ARG A O 1
ATOM 771 N N . ARG A 1 102 ? -10.302 -1.221 28.839 1.00 67.06 102 ARG A N 1
ATOM 772 C CA . ARG A 1 102 ? -10.922 -2.517 29.195 1.00 67.06 102 ARG A CA 1
ATOM 773 C C . ARG A 1 102 ? -11.260 -3.309 27.919 1.00 67.06 102 ARG A C 1
ATOM 775 O O . ARG A 1 102 ? -11.639 -2.708 26.921 1.00 67.06 102 ARG A O 1
ATOM 782 N N . GLY A 1 103 ? -11.190 -4.647 27.965 1.00 61.91 103 GLY A N 1
ATOM 783 C CA . GLY A 1 103 ? -11.661 -5.525 26.871 1.00 61.91 103 GLY A CA 1
ATOM 784 C C . GLY A 1 103 ? -10.580 -6.176 25.993 1.00 61.91 103 GLY A C 1
ATOM 785 O O . GLY A 1 103 ? -10.782 -6.324 24.790 1.00 61.91 103 GLY A O 1
ATOM 786 N N . PHE A 1 104 ? -9.463 -6.603 26.593 1.00 66.31 104 PHE A N 1
ATOM 787 C CA . PHE A 1 104 ? -8.294 -7.191 25.916 1.00 66.31 104 PHE A CA 1
ATOM 788 C C . PHE A 1 104 ? -8.618 -8.387 24.999 1.00 66.31 104 PHE A C 1
ATOM 790 O O . PHE A 1 104 ? -8.041 -8.513 23.925 1.00 66.31 104 PHE A O 1
ATOM 797 N N . VAL A 1 105 ? -9.592 -9.225 25.372 1.00 71.56 105 VAL A N 1
ATOM 798 C CA . VAL A 1 105 ? -9.900 -10.484 24.663 1.00 71.56 105 VAL A CA 1
ATOM 799 C C . VAL A 1 105 ? -10.343 -10.263 23.209 1.00 71.56 105 VAL A C 1
ATOM 801 O O . VAL A 1 105 ? -9.897 -10.980 22.320 1.00 71.56 105 VAL A O 1
ATOM 804 N N . ARG A 1 106 ? -11.186 -9.256 22.930 1.00 68.88 106 ARG A N 1
ATOM 805 C CA . ARG A 1 106 ? -11.661 -8.989 21.554 1.00 68.88 106 ARG A CA 1
ATOM 806 C C . ARG A 1 106 ? -10.564 -8.409 20.661 1.00 68.88 106 ARG A C 1
ATOM 808 O O . ARG A 1 106 ? -10.524 -8.718 19.477 1.00 68.88 106 ARG A O 1
ATOM 815 N N . LEU A 1 107 ? -9.677 -7.594 21.234 1.00 67.12 107 LEU A N 1
ATOM 816 C CA . LEU A 1 107 ? -8.525 -7.029 20.526 1.00 67.12 107 LEU A CA 1
ATOM 817 C C . LEU A 1 107 ? -7.486 -8.106 20.220 1.00 67.12 107 LEU A C 1
ATOM 819 O O . LEU A 1 107 ? -6.975 -8.157 19.108 1.00 67.12 107 LEU A O 1
ATOM 823 N N . PHE A 1 108 ? -7.248 -9.009 21.172 1.00 71.62 108 PHE A N 1
ATOM 824 C CA . PHE A 1 108 ? -6.357 -10.149 20.989 1.00 71.62 108 PHE A CA 1
ATOM 825 C C . PHE A 1 108 ? -6.813 -11.054 19.836 1.00 71.62 108 PHE A C 1
ATOM 827 O O . PHE A 1 108 ? -6.007 -11.399 18.980 1.00 71.62 108 PHE A O 1
ATOM 834 N N . LEU A 1 109 ? -8.111 -11.369 19.748 1.00 70.81 109 LEU A N 1
ATOM 835 C CA . LEU A 1 109 ? -8.656 -12.150 18.630 1.00 70.81 109 LEU A CA 1
ATOM 836 C C . LEU A 1 109 ? -8.461 -11.464 17.271 1.00 70.81 109 LEU A C 1
ATOM 838 O O . LEU A 1 109 ? -8.193 -12.148 16.289 1.00 70.81 109 LEU A O 1
ATOM 842 N N . LEU A 1 110 ? -8.565 -10.133 17.208 1.00 68.50 110 LEU A N 1
ATOM 843 C CA . LEU A 1 110 ? -8.351 -9.377 15.970 1.00 68.50 110 LEU A CA 1
ATOM 844 C C . LEU A 1 110 ? -6.880 -9.419 15.531 1.00 68.50 110 LEU A C 1
ATOM 846 O O . LEU A 1 110 ? -6.603 -9.582 14.347 1.00 68.50 110 LEU A O 1
ATOM 850 N N . VAL A 1 111 ? -5.947 -9.344 16.485 1.00 71.31 111 VAL A N 1
ATOM 851 C CA . VAL A 1 111 ? -4.509 -9.520 16.224 1.00 71.31 111 VAL A CA 1
ATOM 852 C C . VAL A 1 111 ? -4.222 -10.933 15.724 1.00 71.31 111 VAL A C 1
ATOM 854 O O . VAL A 1 111 ? -3.611 -11.086 14.672 1.00 71.31 111 VAL A O 1
ATOM 857 N N . VAL A 1 112 ? -4.708 -11.963 16.426 1.00 75.12 112 VAL A N 1
ATOM 858 C CA . VAL A 1 112 ? -4.525 -13.368 16.020 1.00 75.12 112 VAL A CA 1
ATOM 859 C C . VAL A 1 112 ? -5.106 -13.616 14.628 1.00 75.12 112 VAL A C 1
ATOM 861 O O . VAL A 1 112 ? -4.449 -14.246 13.808 1.00 75.12 112 VAL A O 1
ATOM 864 N N . ALA A 1 113 ? -6.294 -13.083 14.329 1.00 69.75 113 ALA A N 1
ATOM 865 C CA . ALA A 1 113 ? -6.888 -13.180 12.999 1.00 69.75 113 ALA A CA 1
ATOM 866 C C . ALA A 1 113 ? -6.013 -12.518 11.921 1.00 69.75 113 ALA A C 1
ATOM 868 O O . ALA A 1 113 ? -5.831 -13.111 10.863 1.00 69.75 113 ALA A O 1
ATOM 869 N N . GLY A 1 114 ? -5.434 -11.343 12.203 1.00 64.25 114 GLY A N 1
ATOM 870 C CA . GLY A 1 114 ? -4.468 -10.688 11.314 1.00 64.25 114 GLY A CA 1
ATOM 871 C C . GLY A 1 114 ? -3.264 -11.585 11.022 1.00 64.25 114 GLY A C 1
ATOM 872 O O . GLY A 1 114 ? -2.997 -11.888 9.867 1.00 64.25 114 GLY A O 1
ATOM 873 N N . PHE A 1 115 ? -2.615 -12.121 12.060 1.00 72.12 115 PHE A N 1
ATOM 874 C CA . PHE A 1 115 ? -1.476 -13.036 11.901 1.00 72.12 115 PHE A CA 1
ATOM 875 C C . PHE A 1 115 ? -1.821 -14.320 11.136 1.00 72.12 115 PHE A C 1
ATOM 877 O O . PHE A 1 115 ? -1.036 -14.757 10.299 1.00 72.12 115 PHE A O 1
ATOM 884 N N . VAL A 1 116 ? -2.983 -14.924 11.401 1.00 73.00 116 VAL A N 1
ATOM 885 C CA . VAL A 1 116 ? -3.435 -16.130 10.689 1.00 73.00 116 VAL A CA 1
ATOM 886 C C . VAL A 1 116 ? -3.665 -15.834 9.211 1.00 73.00 116 VAL A C 1
ATOM 888 O O . VAL A 1 116 ? -3.282 -16.636 8.365 1.00 73.00 116 VAL A O 1
ATOM 891 N N . VAL A 1 117 ? -4.254 -14.682 8.887 1.00 67.88 117 VAL A N 1
ATOM 892 C CA . VAL A 1 117 ? -4.483 -14.277 7.496 1.00 67.88 117 VAL A CA 1
ATOM 893 C C . VAL A 1 117 ? -3.163 -13.982 6.798 1.00 67.88 117 VAL A C 1
ATOM 895 O O . VAL A 1 117 ? -2.964 -14.491 5.703 1.00 67.88 117 VAL A O 1
ATOM 898 N N . THR A 1 118 ? -2.239 -13.254 7.432 1.00 62.66 118 THR A N 1
ATOM 899 C CA . THR A 1 118 ? -0.892 -13.027 6.886 1.00 62.66 118 THR A CA 1
ATOM 900 C C . THR A 1 118 ? -0.180 -14.345 6.614 1.00 62.66 118 THR A C 1
ATOM 902 O O . THR A 1 118 ? 0.331 -14.551 5.519 1.00 62.66 118 THR A O 1
ATOM 905 N N . GLY A 1 119 ? -0.193 -15.263 7.586 1.00 64.44 119 GLY A N 1
ATOM 906 C CA . GLY A 1 119 ? 0.391 -16.591 7.423 1.00 64.44 119 GLY A CA 1
ATOM 907 C C . GLY A 1 119 ? -0.269 -17.378 6.292 1.00 64.44 119 GLY A C 1
ATOM 908 O O . GLY A 1 119 ? 0.423 -18.043 5.533 1.00 64.44 119 GLY A O 1
ATOM 909 N N . GLY A 1 120 ? -1.590 -17.266 6.136 1.00 66.44 120 GLY A N 1
ATOM 910 C CA . GLY A 1 120 ? -2.331 -17.886 5.041 1.00 66.44 120 GLY A CA 1
ATOM 911 C C . GLY A 1 120 ? -1.988 -17.300 3.670 1.00 66.44 120 GLY A C 1
ATOM 912 O O . GLY A 1 120 ? -1.735 -18.063 2.747 1.00 66.44 120 GLY A O 1
ATOM 913 N N . VAL A 1 121 ? -1.944 -15.971 3.535 1.00 64.75 121 VAL A N 1
ATOM 914 C CA . VAL A 1 121 ? -1.571 -15.287 2.282 1.00 64.75 121 VAL A CA 1
ATOM 915 C C . VAL A 1 121 ? -0.156 -15.677 1.868 1.00 64.75 121 VAL A C 1
ATOM 917 O O . VAL A 1 121 ? 0.046 -16.075 0.723 1.00 64.75 121 VAL A O 1
ATOM 920 N N . TRP A 1 122 ? 0.783 -15.644 2.816 1.00 64.50 122 TRP A N 1
ATOM 921 C CA . TRP A 1 122 ? 2.169 -16.028 2.573 1.00 64.50 122 TRP A CA 1
ATOM 922 C C . TRP A 1 122 ? 2.285 -17.510 2.192 1.00 64.50 122 TRP A C 1
ATOM 924 O O . TRP A 1 122 ? 2.893 -17.847 1.182 1.00 64.50 122 TRP A O 1
ATOM 934 N N . PHE A 1 123 ? 1.646 -18.412 2.944 1.00 61.97 123 PHE A N 1
ATOM 935 C CA . PHE A 1 123 ? 1.716 -19.852 2.677 1.00 61.97 123 PHE A CA 1
ATOM 936 C C . PHE A 1 123 ? 1.063 -20.250 1.348 1.00 61.97 123 PHE A C 1
ATOM 938 O O . PHE A 1 123 ? 1.517 -21.183 0.690 1.00 61.97 123 PHE A O 1
ATOM 945 N N . LEU A 1 124 ? -0.012 -19.565 0.955 1.00 63.03 124 LEU A N 1
ATOM 946 C CA . LEU A 1 124 ? -0.729 -19.843 -0.288 1.00 63.03 124 LEU A CA 1
ATOM 947 C C . LEU A 1 124 ? -0.119 -19.141 -1.508 1.00 63.03 124 LEU A C 1
ATOM 949 O O . LEU A 1 124 ? -0.627 -19.342 -2.609 1.00 63.03 124 LEU A O 1
ATOM 953 N N . GLY A 1 125 ? 0.926 -18.322 -1.333 1.00 58.47 125 GLY A N 1
ATOM 954 C CA . GLY A 1 125 ? 1.505 -17.534 -2.423 1.00 58.47 125 GLY A CA 1
ATOM 955 C C . GLY A 1 125 ? 0.476 -16.618 -3.091 1.00 58.47 125 GLY A C 1
ATOM 956 O O . GLY A 1 125 ? 0.546 -16.384 -4.291 1.00 58.47 125 GLY A O 1
ATOM 957 N N . LEU A 1 126 ? -0.517 -16.138 -2.331 1.00 58.12 126 LEU A N 1
ATOM 958 C CA . LEU A 1 126 ? -1.569 -15.239 -2.829 1.00 58.12 126 LEU A CA 1
ATOM 959 C C . LEU A 1 126 ? -1.116 -13.775 -2.841 1.00 58.12 126 LEU A C 1
ATOM 961 O O . LEU A 1 126 ? -1.953 -12.869 -2.862 1.00 58.12 126 LEU A O 1
ATOM 965 N N . GLU A 1 127 ? 0.192 -13.532 -2.771 1.00 57.59 127 GLU A N 1
ATOM 966 C CA . GLU A 1 127 ? 0.735 -12.201 -2.976 1.00 57.59 127 GLU A CA 1
ATOM 967 C C . GLU A 1 127 ? 0.354 -11.767 -4.389 1.00 57.59 127 GLU A C 1
ATOM 969 O O . GLU A 1 127 ? 0.683 -12.412 -5.384 1.00 57.59 127 GLU A O 1
ATOM 974 N N . ALA A 1 128 ? -0.450 -10.705 -4.459 1.00 57.50 128 ALA A N 1
ATOM 975 C CA . ALA A 1 128 ? -0.702 -10.051 -5.726 1.00 57.50 128 ALA A CA 1
ATOM 976 C C . ALA A 1 128 ? 0.654 -9.623 -6.306 1.00 57.50 128 ALA A C 1
ATOM 978 O O . ALA A 1 128 ? 1.540 -9.275 -5.518 1.00 57.50 128 ALA A O 1
ATOM 979 N N . PRO A 1 129 ? 0.817 -9.623 -7.642 1.00 59.81 129 PRO A N 1
ATOM 980 C CA . PRO A 1 129 ? 2.015 -9.075 -8.254 1.00 59.81 129 PRO A CA 1
ATOM 981 C C . PRO A 1 129 ? 2.390 -7.737 -7.628 1.00 59.81 129 PRO A C 1
ATOM 983 O O . PRO A 1 129 ? 1.470 -6.952 -7.348 1.00 59.81 129 PRO A O 1
ATOM 986 N N . PRO A 1 130 ? 3.695 -7.458 -7.448 1.00 60.56 130 PRO A N 1
ATOM 987 C CA . PRO A 1 130 ? 4.134 -6.151 -6.986 1.00 60.56 130 PRO A CA 1
ATOM 988 C C . PRO A 1 130 ? 3.452 -5.094 -7.852 1.00 60.56 130 PRO A C 1
ATOM 990 O O . PRO A 1 130 ? 3.461 -5.165 -9.085 1.00 60.56 130 PRO A O 1
ATOM 993 N N . GLY A 1 131 ? 2.735 -4.187 -7.191 1.00 60.69 131 GLY A N 1
ATOM 994 C CA . GLY A 1 131 ? 1.956 -3.160 -7.862 1.00 60.69 131 GLY A CA 1
ATOM 995 C C . GLY A 1 131 ? 2.858 -2.156 -8.577 1.00 60.69 131 GLY A C 1
ATOM 996 O O . GLY A 1 131 ? 4.073 -2.293 -8.670 1.00 60.69 131 GLY A O 1
ATOM 997 N N . ALA A 1 132 ? 2.270 -1.052 -9.031 1.00 60.06 132 ALA A N 1
ATOM 998 C CA . ALA A 1 132 ? 3.069 0.061 -9.544 1.00 60.06 132 ALA A CA 1
ATOM 999 C C . ALA A 1 132 ? 3.773 0.859 -8.424 1.00 60.06 132 ALA A C 1
ATOM 1001 O O . ALA A 1 132 ? 4.350 1.902 -8.712 1.00 60.06 132 ALA A O 1
ATOM 1002 N N . GLU A 1 133 ? 3.667 0.427 -7.161 1.00 68.12 133 GLU A N 1
ATOM 1003 C CA . GLU A 1 133 ? 4.456 0.820 -5.983 1.00 68.12 133 GLU A CA 1
ATOM 1004 C C . GLU A 1 133 ? 4.886 2.291 -5.888 1.00 68.12 133 GLU A C 1
ATOM 1006 O O . GLU A 1 133 ? 6.043 2.637 -5.625 1.00 68.12 133 GLU A O 1
ATOM 1011 N N . GLY A 1 134 ? 3.946 3.204 -6.117 1.00 68.06 134 GLY A N 1
ATOM 1012 C CA . GLY A 1 134 ? 4.213 4.645 -6.055 1.00 68.06 134 GLY A CA 1
ATOM 1013 C C . GLY A 1 134 ? 5.096 5.191 -7.186 1.00 68.06 134 GLY A C 1
ATOM 1014 O O . GLY A 1 134 ? 5.446 6.365 -7.169 1.00 68.06 134 GLY A O 1
ATOM 1015 N N . VAL A 1 135 ? 5.429 4.379 -8.192 1.00 75.56 135 VAL A N 1
ATOM 1016 C CA . VAL A 1 135 ? 5.999 4.829 -9.472 1.00 75.56 135 VAL A CA 1
ATOM 1017 C C . VAL A 1 135 ? 4.944 5.571 -10.294 1.00 75.56 135 VAL A C 1
ATOM 1019 O O . VAL A 1 135 ? 5.283 6.425 -11.111 1.00 75.56 135 VAL A O 1
ATOM 1022 N N . LEU A 1 136 ? 3.659 5.282 -10.069 1.00 77.38 136 LEU A N 1
ATOM 1023 C CA . LEU A 1 136 ? 2.561 6.001 -10.701 1.00 77.38 136 LEU A CA 1
ATOM 1024 C C . LEU A 1 136 ? 2.014 7.137 -9.821 1.00 77.38 136 LEU A C 1
ATOM 1026 O O . LEU A 1 136 ? 1.922 6.976 -8.603 1.00 77.38 136 LEU A O 1
ATOM 1030 N N . PRO A 1 137 ? 1.578 8.259 -10.430 1.00 81.38 137 PRO A N 1
ATOM 1031 C CA . PRO A 1 137 ? 1.534 8.530 -11.874 1.00 81.38 137 PRO A CA 1
ATOM 1032 C C . PRO A 1 137 ? 2.931 8.668 -12.504 1.00 81.38 137 PRO A C 1
ATOM 1034 O O . PRO A 1 137 ? 3.866 9.134 -11.861 1.00 81.38 137 PRO A O 1
ATOM 1037 N N . GLY A 1 138 ? 3.062 8.221 -13.758 1.00 85.31 138 GLY A N 1
ATOM 1038 C CA . GLY A 1 138 ? 4.333 8.263 -14.486 1.00 85.31 138 GLY A CA 1
ATOM 1039 C C . GLY A 1 138 ? 4.773 9.695 -14.831 1.00 85.31 138 GLY A C 1
ATOM 1040 O O . GLY A 1 138 ? 4.033 10.649 -14.563 1.00 85.31 138 GLY A O 1
ATOM 1041 N N . PRO A 1 139 ? 5.950 9.861 -15.459 1.00 89.38 139 PRO A N 1
ATOM 1042 C CA . PRO A 1 139 ? 6.516 11.167 -15.769 1.00 89.38 139 PRO A CA 1
ATOM 1043 C C . PRO A 1 139 ? 5.546 12.037 -16.574 1.00 89.38 139 PRO A C 1
ATOM 1045 O O . PRO A 1 139 ? 4.884 11.572 -17.508 1.00 89.38 139 PRO A O 1
ATOM 1048 N N . ALA A 1 140 ? 5.484 13.327 -16.238 1.00 88.19 140 ALA A N 1
ATOM 1049 C CA . ALA A 1 140 ? 4.625 14.269 -16.942 1.00 88.19 140 ALA A CA 1
ATOM 1050 C C . ALA A 1 140 ? 4.984 14.341 -18.438 1.00 88.19 140 ALA A C 1
ATOM 1052 O O . ALA A 1 140 ? 6.157 14.402 -18.820 1.00 88.19 140 ALA A O 1
ATOM 1053 N N . GLY A 1 141 ? 3.958 14.371 -19.290 1.00 86.88 141 GLY A N 1
ATOM 1054 C CA . GLY A 1 141 ? 4.115 14.459 -20.743 1.00 86.88 141 GLY A CA 1
ATOM 1055 C C . GLY A 1 141 ? 4.405 13.134 -21.452 1.00 86.88 141 GLY A C 1
ATOM 1056 O O . GLY A 1 141 ? 4.559 13.153 -22.670 1.00 86.88 141 GLY A O 1
ATOM 1057 N N . LEU A 1 142 ? 4.448 12.007 -20.734 1.00 90.75 142 LEU A N 1
ATOM 1058 C CA . LEU A 1 142 ? 4.455 10.675 -21.338 1.00 90.75 142 LEU A CA 1
ATOM 1059 C C . LEU A 1 142 ? 3.046 10.079 -21.359 1.00 90.75 142 LEU A C 1
ATOM 1061 O O . LEU A 1 142 ? 2.258 10.263 -20.427 1.00 90.75 142 LEU A O 1
ATOM 1065 N N . GLN A 1 143 ? 2.730 9.353 -22.427 1.00 90.62 143 GLN A N 1
ATOM 1066 C CA . GLN A 1 143 ? 1.510 8.558 -22.517 1.00 90.62 143 GLN A CA 1
ATOM 1067 C C . GLN A 1 143 ? 1.803 7.166 -21.978 1.00 90.62 143 GLN A C 1
ATOM 1069 O O . GLN A 1 143 ? 2.684 6.485 -22.489 1.00 90.62 143 GLN A O 1
ATOM 1074 N N . ASN A 1 144 ? 1.072 6.764 -20.941 1.00 89.06 144 ASN A N 1
ATOM 1075 C CA . ASN A 1 144 ? 1.306 5.522 -20.215 1.00 89.06 144 ASN A CA 1
ATOM 1076 C C . ASN A 1 144 ? 0.137 4.563 -20.469 1.00 89.06 144 ASN A C 1
ATOM 1078 O O . ASN A 1 144 ? -0.990 4.845 -20.062 1.00 89.06 144 ASN A O 1
ATOM 1082 N N . ALA A 1 145 ? 0.410 3.439 -21.125 1.00 87.75 145 ALA A N 1
ATOM 1083 C CA . ALA A 1 145 ? -0.524 2.341 -21.325 1.00 87.75 145 ALA A CA 1
ATOM 1084 C C . ALA A 1 145 ? -0.138 1.184 -20.398 1.00 87.75 145 ALA A C 1
ATOM 1086 O O . ALA A 1 145 ? 0.939 0.598 -20.522 1.00 87.75 145 ALA A O 1
ATOM 1087 N N . ARG A 1 146 ? -1.008 0.899 -19.426 1.00 83.19 146 ARG A N 1
ATOM 1088 C CA . ARG A 1 146 ? -0.809 -0.176 -18.454 1.00 83.19 146 ARG A CA 1
ATOM 1089 C C . ARG A 1 146 ? -1.431 -1.464 -18.975 1.00 83.19 146 ARG A C 1
ATOM 1091 O O . ARG A 1 146 ? -2.592 -1.455 -19.386 1.00 83.19 146 ARG A O 1
ATOM 1098 N N . HIS A 1 147 ? -0.683 -2.552 -18.873 1.00 82.19 147 HIS A N 1
ATOM 1099 C CA . HIS A 1 147 ? -1.154 -3.893 -19.175 1.00 82.19 147 HIS A CA 1
ATOM 1100 C C . HIS A 1 147 ? -0.780 -4.834 -18.025 1.00 82.19 147 HIS A C 1
ATOM 1102 O O . HIS A 1 147 ? 0.254 -4.667 -17.383 1.00 82.19 147 HIS A O 1
ATOM 1108 N N . GLU A 1 148 ? -1.672 -5.768 -17.720 1.00 80.00 148 GLU A N 1
ATOM 1109 C CA . GLU A 1 148 ? -1.389 -6.884 -16.821 1.00 80.00 148 GLU A CA 1
ATOM 1110 C C . GLU A 1 148 ? -1.052 -8.081 -17.703 1.00 80.00 148 GLU A C 1
ATOM 1112 O O . GLU A 1 148 ? -1.814 -8.405 -18.620 1.00 80.00 148 GLU A O 1
ATOM 1117 N N . GLU A 1 149 ? 0.094 -8.704 -17.458 1.00 80.44 149 GLU A N 1
ATOM 1118 C CA . GLU A 1 149 ? 0.532 -9.889 -18.182 1.00 80.44 149 GLU A CA 1
ATOM 1119 C C . GLU A 1 149 ? 0.571 -11.071 -17.221 1.00 80.44 149 GLU A C 1
ATOM 1121 O O . GLU A 1 149 ? 1.026 -10.952 -16.088 1.00 80.44 149 GLU A O 1
ATOM 1126 N N . CYS A 1 150 ? 0.056 -12.218 -17.659 1.00 76.94 150 CYS A N 1
ATOM 1127 C CA . CYS A 1 150 ? 0.025 -13.435 -16.858 1.00 76.94 150 CYS A CA 1
ATOM 1128 C C . CYS A 1 150 ? 0.626 -14.591 -17.648 1.00 76.94 150 CYS A C 1
ATOM 1130 O O . CYS A 1 150 ? 0.211 -14.869 -18.775 1.00 76.94 150 CYS A O 1
ATOM 1132 N N . ALA A 1 151 ? 1.548 -15.318 -17.024 1.00 75.44 151 ALA A N 1
ATOM 1133 C CA . ALA A 1 151 ? 2.061 -16.585 -17.527 1.00 75.44 151 ALA A CA 1
ATOM 1134 C C . ALA A 1 151 ? 1.990 -17.666 -16.441 1.00 75.44 151 ALA A C 1
ATOM 1136 O O . ALA A 1 151 ? 1.496 -17.449 -15.336 1.00 75.44 151 ALA A O 1
ATOM 1137 N N . SER A 1 152 ? 2.494 -18.864 -16.742 1.00 68.44 152 SER A N 1
ATOM 1138 C CA . SER A 1 152 ? 2.478 -19.998 -15.807 1.00 68.44 152 SER A CA 1
ATOM 1139 C C . SER A 1 152 ? 3.216 -19.739 -14.486 1.00 68.44 152 SER A C 1
ATOM 1141 O O . SER A 1 152 ? 3.027 -20.499 -13.543 1.00 68.44 152 SER A O 1
ATOM 1143 N N . GLY A 1 153 ? 4.063 -18.704 -14.423 1.00 68.44 153 GLY A N 1
ATOM 1144 C CA . GLY A 1 153 ? 4.806 -18.294 -13.227 1.00 68.44 153 GLY A CA 1
ATOM 1145 C C . GLY A 1 153 ? 4.122 -17.226 -12.368 1.00 68.44 153 GLY A C 1
ATOM 1146 O O . GLY A 1 153 ? 4.685 -16.851 -11.349 1.00 68.44 153 GLY A O 1
ATOM 1147 N N . GLY A 1 154 ? 2.942 -16.737 -12.761 1.00 69.25 154 GLY A N 1
ATOM 1148 C CA . GLY A 1 154 ? 2.241 -15.650 -12.077 1.00 69.25 154 GLY A CA 1
ATOM 1149 C C . GLY A 1 154 ? 1.817 -14.541 -13.034 1.00 69.25 154 GLY A C 1
ATOM 1150 O O . GLY A 1 154 ? 2.081 -14.598 -14.238 1.00 69.25 154 GLY A O 1
ATOM 1151 N N . CYS A 1 155 ? 1.133 -13.545 -12.484 1.00 72.62 155 CYS A N 1
ATOM 1152 C CA . CYS A 1 155 ? 0.861 -12.291 -13.175 1.00 72.62 155 CYS A CA 1
ATOM 1153 C C . CYS A 1 155 ? 1.903 -11.255 -12.760 1.00 72.62 155 CYS A C 1
ATOM 1155 O O . CYS A 1 155 ? 2.415 -11.334 -11.648 1.00 72.62 155 CYS A O 1
ATOM 1157 N N . TRP A 1 156 ? 2.211 -10.307 -13.636 1.00 77.69 156 TRP A N 1
ATOM 1158 C CA . TRP A 1 156 ? 3.025 -9.126 -13.368 1.00 77.69 156 TRP A CA 1
ATOM 1159 C C . TRP A 1 156 ? 2.436 -7.924 -14.100 1.00 77.69 156 TRP A C 1
ATOM 1161 O O . TRP A 1 156 ? 1.602 -8.044 -15.004 1.00 77.69 156 TRP A O 1
ATOM 1171 N N . TRP A 1 157 ? 2.853 -6.736 -13.680 1.00 80.19 157 TRP A N 1
ATOM 1172 C CA . TRP A 1 157 ? 2.466 -5.507 -14.349 1.00 80.19 157 TRP A CA 1
ATOM 1173 C C . TRP A 1 157 ? 3.504 -5.131 -15.397 1.00 80.19 157 TRP A C 1
ATOM 1175 O O . TRP A 1 157 ? 4.707 -5.283 -15.187 1.00 80.19 157 TRP A O 1
ATOM 1185 N N . ALA A 1 158 ? 3.014 -4.591 -16.505 1.00 85.19 158 ALA A N 1
ATOM 1186 C CA . ALA A 1 158 ? 3.826 -3.993 -17.542 1.00 85.19 158 ALA A CA 1
ATOM 1187 C C . ALA A 1 158 ? 3.283 -2.604 -17.895 1.00 85.19 158 ALA A C 1
ATOM 1189 O O . ALA A 1 158 ? 2.073 -2.331 -17.849 1.00 85.19 158 ALA A O 1
ATOM 1190 N N . LEU A 1 159 ? 4.183 -1.690 -18.239 1.00 89.62 159 LEU A N 1
ATOM 1191 C CA . LEU A 1 159 ? 3.825 -0.340 -18.645 1.00 89.62 159 LEU A CA 1
ATOM 1192 C C . LEU A 1 159 ? 4.571 0.051 -19.909 1.00 89.62 159 LEU A C 1
ATOM 1194 O O . LEU A 1 159 ? 5.789 0.185 -19.919 1.00 89.62 159 LEU A O 1
ATOM 1198 N N . ASN A 1 160 ? 3.801 0.315 -20.959 1.00 91.25 160 ASN A N 1
ATOM 1199 C CA . ASN A 1 160 ? 4.301 0.940 -22.168 1.00 91.25 160 ASN A CA 1
ATOM 1200 C C . ASN A 1 160 ? 4.176 2.448 -22.022 1.00 91.25 160 ASN A C 1
ATOM 1202 O O . ASN A 1 160 ? 3.083 2.974 -21.809 1.00 91.25 160 ASN A O 1
ATOM 1206 N N . SER A 1 161 ? 5.294 3.147 -22.140 1.00 91.12 161 SER A N 1
ATOM 1207 C CA . SER A 1 161 ? 5.339 4.594 -22.039 1.00 91.12 161 SER A CA 1
ATOM 1208 C C . SER A 1 161 ? 5.931 5.196 -23.300 1.00 91.12 161 SER A C 1
ATOM 1210 O O . SER A 1 161 ? 7.041 4.840 -23.690 1.00 91.12 161 SER A O 1
ATOM 1212 N N . THR A 1 162 ? 5.195 6.107 -23.935 1.00 92.38 162 THR A N 1
ATOM 1213 C CA . THR A 1 162 ? 5.622 6.763 -25.176 1.00 92.38 162 THR A CA 1
ATOM 1214 C C . THR A 1 162 ? 5.655 8.281 -25.039 1.00 92.38 162 THR A C 1
ATOM 1216 O O . THR A 1 162 ? 4.731 8.879 -24.479 1.00 92.38 162 THR A O 1
ATOM 1219 N N . GLY A 1 163 ? 6.684 8.913 -25.597 1.00 92.69 163 GLY A N 1
ATOM 1220 C CA . GLY A 1 163 ? 6.860 10.362 -25.646 1.00 92.69 163 GLY A CA 1
ATOM 1221 C C . GLY A 1 163 ? 8.330 10.767 -25.760 1.00 92.69 163 GLY A C 1
ATOM 1222 O O . GLY A 1 163 ? 9.221 9.949 -25.571 1.00 92.69 163 GLY A O 1
ATOM 1223 N N . ALA A 1 164 ? 8.575 12.045 -26.049 1.00 93.19 164 ALA A N 1
ATOM 1224 C CA . ALA A 1 164 ? 9.927 12.564 -26.251 1.00 93.19 164 ALA A CA 1
ATOM 1225 C C . ALA A 1 164 ? 10.826 12.355 -25.020 1.00 93.19 164 ALA A C 1
ATOM 1227 O O . ALA A 1 164 ? 10.469 12.769 -23.907 1.00 93.19 164 ALA A O 1
ATOM 1228 N N . ASP A 1 165 ? 12.007 11.779 -25.248 1.00 90.81 165 ASP A N 1
ATOM 1229 C CA . ASP A 1 165 ? 12.981 11.409 -24.214 1.00 90.81 165 ASP A CA 1
ATOM 1230 C C . ASP A 1 165 ? 12.401 10.463 -23.144 1.00 90.81 165 ASP A C 1
ATOM 1232 O O . ASP A 1 165 ? 12.702 10.615 -21.954 1.00 90.81 165 ASP A O 1
ATOM 1236 N N . ALA A 1 166 ? 11.535 9.518 -23.528 1.00 91.12 166 ALA A N 1
ATOM 1237 C CA . ALA A 1 166 ? 10.883 8.612 -22.579 1.00 91.12 166 ALA A CA 1
ATOM 1238 C C . ALA A 1 166 ? 11.901 7.913 -21.665 1.00 91.12 166 ALA A C 1
ATOM 1240 O O . ALA A 1 166 ? 11.721 7.903 -20.448 1.00 91.12 166 ALA A O 1
ATOM 1241 N N . ASP A 1 167 ? 12.997 7.414 -22.240 1.00 91.06 167 ASP A N 1
ATOM 1242 C CA . ASP A 1 167 ? 14.076 6.735 -21.515 1.00 91.06 167 ASP A CA 1
ATOM 1243 C C . ASP A 1 167 ? 14.662 7.605 -20.397 1.00 91.06 167 ASP A C 1
ATOM 1245 O O . ASP A 1 167 ? 14.593 7.255 -19.216 1.00 91.06 167 ASP A O 1
ATOM 1249 N N . ARG A 1 168 ? 15.142 8.802 -20.748 1.00 93.12 168 ARG A N 1
ATOM 1250 C CA . ARG A 1 168 ? 15.731 9.747 -19.793 1.00 93.12 168 ARG A CA 1
ATOM 1251 C C . ARG A 1 168 ? 14.735 10.165 -18.710 1.00 93.12 168 ARG A C 1
ATOM 1253 O O . ARG A 1 1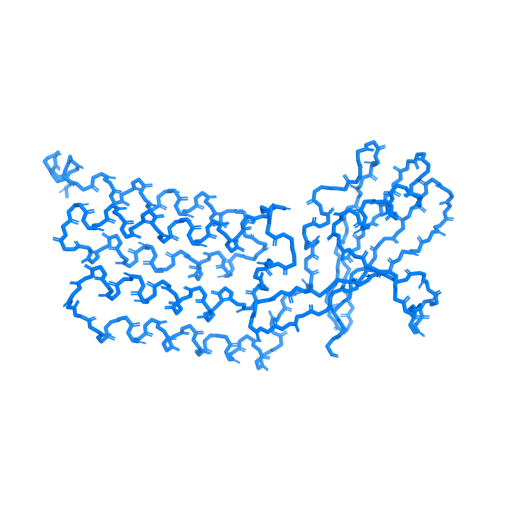68 ? 15.092 10.207 -17.534 1.00 93.12 168 ARG A O 1
ATOM 1260 N N . ARG A 1 169 ? 13.485 10.462 -19.083 1.00 94.19 169 ARG A N 1
ATOM 1261 C CA . ARG A 1 169 ? 12.451 10.887 -18.123 1.00 94.19 169 ARG A CA 1
ATOM 1262 C C . ARG A 1 169 ? 12.116 9.796 -17.117 1.00 94.19 169 ARG A C 1
ATOM 1264 O O . ARG A 1 169 ? 11.895 10.107 -15.950 1.00 94.19 169 ARG A O 1
ATOM 1271 N N . TRP A 1 170 ? 12.084 8.536 -17.546 1.00 93.06 170 TRP A N 1
ATOM 1272 C CA . TRP A 1 170 ? 11.871 7.419 -16.632 1.00 93.06 170 TRP A CA 1
ATOM 1273 C C . TRP A 1 170 ? 13.043 7.214 -15.680 1.00 93.06 170 TRP A C 1
ATOM 1275 O O . TRP A 1 170 ? 12.807 7.032 -14.489 1.00 93.06 170 TRP A O 1
ATOM 1285 N N . HIS A 1 171 ? 14.283 7.331 -16.158 1.00 92.50 171 HIS A N 1
ATOM 1286 C CA . HIS A 1 171 ? 15.465 7.288 -15.293 1.00 92.50 171 HIS A CA 1
ATOM 1287 C C . HIS A 1 171 ? 15.421 8.374 -14.208 1.00 92.50 171 HIS A C 1
ATOM 1289 O O . HIS A 1 171 ? 15.603 8.084 -13.025 1.00 92.50 171 HIS A O 1
ATOM 1295 N N . GLU A 1 172 ? 15.132 9.620 -14.595 1.00 92.75 172 GLU A N 1
ATOM 1296 C CA . GLU A 1 172 ? 15.003 10.749 -13.664 1.00 92.75 172 GLU A CA 1
ATOM 1297 C C . GLU A 1 172 ? 13.856 10.535 -12.665 1.00 92.75 172 GLU A C 1
ATOM 1299 O O . GLU A 1 172 ? 14.018 10.772 -11.467 1.00 92.75 172 GLU A O 1
ATOM 1304 N N . HIS A 1 173 ? 12.706 10.048 -13.139 1.00 91.94 173 HIS A N 1
ATOM 1305 C CA . HIS A 1 173 ? 11.535 9.791 -12.302 1.00 91.94 173 HIS A CA 1
ATOM 1306 C C . HIS A 1 173 ? 11.777 8.673 -11.291 1.00 91.94 173 HIS A C 1
ATOM 1308 O O . HIS A 1 173 ? 11.472 8.839 -10.114 1.00 91.94 173 HIS A O 1
ATOM 1314 N N . LEU A 1 174 ? 12.372 7.556 -11.707 1.00 91.31 174 LEU A N 1
ATOM 1315 C CA . LEU A 1 174 ? 12.694 6.443 -10.813 1.00 91.31 174 LEU A CA 1
ATOM 1316 C C . LEU A 1 174 ? 13.721 6.852 -9.756 1.00 91.31 174 LEU A C 1
ATOM 1318 O O . LEU A 1 174 ? 13.527 6.564 -8.574 1.00 91.31 174 LEU A O 1
ATOM 1322 N N . ALA A 1 175 ? 14.755 7.599 -10.151 1.00 90.75 175 ALA A N 1
ATOM 1323 C CA . ALA A 1 175 ? 15.721 8.156 -9.210 1.00 90.75 175 ALA A CA 1
ATOM 1324 C C . ALA A 1 175 ? 15.046 9.088 -8.187 1.00 90.75 175 ALA A C 1
ATOM 1326 O O . ALA A 1 175 ? 15.313 8.987 -6.989 1.00 90.75 175 ALA A O 1
ATOM 1327 N N . ALA A 1 176 ? 14.115 9.943 -8.628 1.00 88.50 176 ALA A N 1
ATOM 1328 C CA . ALA A 1 176 ? 13.333 10.800 -7.735 1.00 88.50 176 ALA A CA 1
ATOM 1329 C C . ALA A 1 176 ? 12.434 10.002 -6.770 1.00 88.50 176 ALA A C 1
ATOM 1331 O O . ALA A 1 176 ? 12.190 10.450 -5.651 1.00 88.50 176 ALA A O 1
ATOM 1332 N N . GLN A 1 177 ? 11.985 8.809 -7.171 1.00 85.00 177 GLN A N 1
ATOM 1333 C CA . GLN A 1 177 ? 11.221 7.874 -6.333 1.00 85.00 177 GLN A CA 1
ATOM 1334 C C . GLN A 1 177 ? 12.097 6.977 -5.439 1.00 85.00 177 GLN A C 1
ATOM 1336 O O . GLN A 1 177 ? 11.577 6.078 -4.768 1.00 85.00 177 GLN A O 1
ATOM 1341 N N . GLY A 1 178 ? 13.413 7.214 -5.408 1.00 87.31 178 GLY A N 1
ATOM 1342 C CA . GLY A 1 178 ? 14.361 6.502 -4.552 1.00 87.31 178 GLY A CA 1
ATOM 1343 C C . GLY A 1 178 ? 14.832 5.156 -5.101 1.00 87.31 178 GLY A C 1
ATOM 1344 O O . GLY A 1 178 ? 15.394 4.367 -4.343 1.00 87.31 178 GLY A O 1
ATOM 1345 N N . TYR A 1 179 ? 14.612 4.875 -6.386 1.00 89.88 179 TYR A N 1
ATOM 1346 C CA . TYR A 1 179 ? 15.194 3.704 -7.034 1.00 89.88 179 TYR A CA 1
ATOM 1347 C C . TYR A 1 179 ? 16.664 3.956 -7.379 1.00 89.88 179 TYR A C 1
ATOM 1349 O O . TYR A 1 179 ? 17.037 5.043 -7.823 1.00 89.88 179 TYR A O 1
ATOM 1357 N N . SER A 1 180 ? 17.499 2.934 -7.206 1.00 92.69 180 SER A N 1
ATOM 1358 C CA . SER A 1 180 ? 18.918 2.965 -7.555 1.00 92.69 180 SER A CA 1
ATOM 1359 C C . SER A 1 180 ? 19.242 1.950 -8.657 1.00 92.69 180 SER A C 1
ATOM 1361 O O . SER A 1 180 ? 18.586 0.907 -8.737 1.00 92.69 180 SER A O 1
ATOM 1363 N N . PRO A 1 181 ? 20.233 2.227 -9.527 1.00 93.06 181 PRO A N 1
ATOM 1364 C CA . PRO A 1 181 ? 20.688 1.257 -10.517 1.00 93.06 181 PRO A CA 1
ATOM 1365 C C . PRO A 1 181 ? 21.171 -0.034 -9.846 1.00 93.06 181 PRO A C 1
ATOM 1367 O O . PRO A 1 181 ? 21.983 0.000 -8.921 1.00 93.06 181 PRO A O 1
ATOM 1370 N N . ALA A 1 182 ? 20.702 -1.170 -10.347 1.00 90.75 182 ALA A N 1
ATOM 1371 C CA . ALA A 1 182 ? 21.079 -2.510 -9.923 1.00 90.75 182 ALA A CA 1
ATOM 1372 C C . ALA A 1 182 ? 21.748 -3.263 -11.089 1.00 90.75 182 ALA A C 1
ATOM 1374 O O . ALA A 1 182 ? 21.675 -2.817 -12.238 1.00 90.75 182 ALA A O 1
ATOM 1375 N N . PRO A 1 183 ? 22.407 -4.414 -10.840 1.00 90.06 183 PRO A N 1
ATOM 1376 C CA . PRO A 1 183 ? 22.904 -5.261 -11.922 1.00 90.06 183 PRO A CA 1
ATOM 1377 C C . PRO A 1 183 ? 21.772 -5.589 -12.896 1.00 90.06 183 PRO A C 1
ATOM 1379 O O . PRO A 1 183 ? 20.656 -5.836 -12.436 1.00 90.06 183 PRO A O 1
ATOM 1382 N N . ALA A 1 184 ? 22.062 -5.587 -14.198 1.00 88.81 184 ALA A N 1
ATOM 1383 C CA . ALA A 1 184 ? 21.079 -5.837 -15.250 1.00 88.81 184 ALA A CA 1
ATOM 1384 C C . ALA A 1 184 ? 20.294 -7.141 -15.029 1.00 88.81 184 ALA A C 1
ATOM 1386 O O . ALA A 1 184 ? 20.789 -8.074 -14.384 1.00 88.81 184 ALA A O 1
ATOM 1387 N N . GLY A 1 185 ? 19.073 -7.185 -15.568 1.00 83.19 185 GLY A N 1
ATOM 1388 C CA . GLY A 1 185 ? 18.186 -8.340 -15.467 1.00 83.19 185 GLY A CA 1
ATOM 1389 C C . GLY A 1 185 ? 18.870 -9.627 -15.943 1.00 83.19 185 GLY A C 1
ATOM 1390 O O . GLY A 1 185 ? 19.457 -9.627 -17.027 1.00 83.19 185 GLY A O 1
ATOM 1391 N N . PRO A 1 186 ? 18.821 -10.737 -15.181 1.00 79.00 186 PRO A N 1
ATOM 1392 C CA . PRO A 1 186 ? 19.508 -11.974 -15.561 1.00 79.00 186 PRO A CA 1
ATOM 1393 C C . PRO A 1 186 ? 18.924 -12.617 -16.829 1.00 79.00 186 PRO A C 1
ATOM 1395 O O . PRO A 1 186 ? 19.605 -13.411 -17.474 1.00 79.00 186 PRO A O 1
ATOM 1398 N N . ILE A 1 187 ? 17.674 -12.285 -17.172 1.00 78.38 187 ILE A N 1
ATOM 1399 C CA . ILE A 1 187 ? 16.941 -12.849 -18.312 1.00 78.38 187 ILE A CA 1
ATOM 1400 C C . ILE A 1 187 ? 17.012 -11.911 -19.523 1.00 78.38 187 ILE A C 1
ATOM 1402 O O . ILE A 1 187 ? 17.374 -12.340 -20.616 1.00 78.38 187 ILE A O 1
ATOM 1406 N N . THR A 1 188 ? 16.676 -10.636 -19.334 1.00 82.94 188 THR A N 1
ATOM 1407 C CA . THR A 1 188 ? 16.538 -9.646 -20.416 1.00 82.94 188 THR A CA 1
ATOM 1408 C C . THR A 1 188 ? 17.849 -8.922 -20.734 1.00 82.94 188 THR A C 1
ATOM 1410 O O . THR A 1 188 ? 18.019 -8.405 -21.836 1.00 82.94 188 THR A O 1
ATOM 1413 N N . GLY A 1 189 ? 18.783 -8.853 -19.776 1.00 86.94 189 GLY A N 1
ATOM 1414 C CA . GLY A 1 189 ? 19.961 -7.987 -19.849 1.00 86.94 189 GLY A CA 1
ATOM 1415 C C . GLY A 1 189 ? 19.634 -6.489 -19.781 1.00 86.94 189 GLY A C 1
ATOM 1416 O O . GLY A 1 189 ? 20.527 -5.667 -19.995 1.00 86.94 189 GLY A O 1
ATOM 1417 N N . ALA A 1 190 ? 18.380 -6.123 -19.498 1.00 89.38 190 ALA A N 1
ATOM 1418 C CA . ALA A 1 190 ? 17.929 -4.740 -19.472 1.00 89.38 190 ALA A CA 1
ATOM 1419 C C . ALA A 1 190 ? 18.453 -3.984 -18.233 1.00 89.38 190 ALA A C 1
ATOM 1421 O O . ALA A 1 190 ? 18.685 -4.598 -17.180 1.00 89.38 190 ALA A O 1
ATOM 1422 N N . PRO A 1 191 ? 18.633 -2.649 -18.326 1.00 91.50 191 PRO A N 1
ATOM 1423 C CA . PRO A 1 191 ? 18.851 -1.794 -17.166 1.00 91.50 191 PRO A CA 1
ATOM 1424 C C . PRO A 1 191 ? 17.789 -2.038 -16.095 1.00 91.50 191 PRO A C 1
ATOM 1426 O O . PRO A 1 191 ? 16.589 -1.937 -16.351 1.00 91.50 191 PRO A O 1
ATOM 1429 N N . ARG A 1 192 ? 18.246 -2.352 -14.883 1.00 91.44 192 ARG A N 1
ATOM 1430 C CA . ARG A 1 192 ? 17.387 -2.658 -13.742 1.00 91.44 192 ARG A CA 1
ATOM 1431 C C . ARG A 1 192 ? 17.583 -1.615 -12.657 1.00 91.44 192 ARG A C 1
ATOM 1433 O O . ARG A 1 192 ? 18.715 -1.258 -12.334 1.00 91.44 192 ARG A O 1
ATOM 1440 N N . PHE A 1 193 ? 16.487 -1.156 -12.074 1.00 92.31 193 PHE A N 1
ATOM 1441 C CA . PHE A 1 193 ? 16.479 -0.198 -10.977 1.00 92.31 193 PHE A CA 1
ATOM 1442 C C . PHE A 1 193 ? 15.717 -0.800 -9.815 1.00 92.31 193 PHE A C 1
ATOM 1444 O O . PHE A 1 193 ? 14.602 -1.264 -10.007 1.00 92.31 193 PHE A O 1
ATOM 1451 N N . CYS A 1 194 ? 16.290 -0.784 -8.617 1.00 90.81 194 CYS A N 1
ATOM 1452 C CA . CYS A 1 194 ? 15.666 -1.392 -7.450 1.00 90.81 194 CYS A CA 1
ATOM 1453 C C . CYS A 1 194 ? 15.480 -0.378 -6.324 1.00 90.81 194 CYS A C 1
ATOM 1455 O O . CYS A 1 194 ? 16.273 0.550 -6.156 1.00 90.81 194 CYS A O 1
ATOM 1457 N N . ARG A 1 195 ? 14.433 -0.576 -5.529 1.00 87.94 195 ARG A N 1
ATOM 1458 C CA . ARG A 1 195 ? 14.169 0.164 -4.300 1.00 87.94 195 ARG A CA 1
ATOM 1459 C C . ARG A 1 195 ? 13.824 -0.819 -3.197 1.00 87.94 195 ARG A C 1
ATOM 1461 O O . ARG A 1 195 ? 13.020 -1.724 -3.392 1.00 87.94 195 ARG A O 1
ATOM 1468 N N . THR A 1 196 ? 14.412 -0.617 -2.027 1.00 85.25 196 THR A N 1
ATOM 1469 C CA . THR A 1 196 ? 14.019 -1.345 -0.822 1.00 85.25 196 THR A CA 1
ATOM 1470 C C . THR A 1 196 ? 12.907 -0.581 -0.111 1.00 85.25 196 THR A C 1
ATOM 1472 O O . THR A 1 196 ? 13.044 0.617 0.145 1.00 85.25 196 THR A O 1
ATOM 1475 N N . THR A 1 197 ? 11.810 -1.266 0.185 1.00 78.56 197 THR A N 1
ATOM 1476 C CA . THR A 1 197 ? 10.635 -0.758 0.905 1.00 78.56 197 THR A CA 1
ATOM 1477 C C . THR A 1 197 ? 10.320 -1.660 2.101 1.00 78.56 197 THR A C 1
ATOM 1479 O O . THR A 1 197 ? 10.958 -2.698 2.286 1.00 78.56 197 THR A O 1
ATOM 1482 N N . GLY A 1 198 ? 9.345 -1.265 2.924 1.00 74.31 198 GLY A N 1
ATOM 1483 C CA . GLY A 1 198 ? 8.923 -2.009 4.110 1.00 74.31 198 GLY A CA 1
ATOM 1484 C C . GLY A 1 198 ? 9.583 -1.531 5.405 1.00 74.31 198 GLY A C 1
ATOM 1485 O O . GLY A 1 198 ? 10.702 -1.016 5.421 1.00 74.31 198 GLY A O 1
ATOM 1486 N N . ILE A 1 199 ? 8.848 -1.659 6.512 1.00 78.94 199 ILE A N 1
ATOM 1487 C CA . ILE A 1 199 ? 9.255 -1.153 7.831 1.00 78.94 199 ILE A CA 1
ATOM 1488 C C . ILE A 1 199 ? 9.920 -2.255 8.658 1.00 78.94 199 ILE A C 1
ATOM 1490 O O . ILE A 1 199 ? 10.954 -2.038 9.287 1.00 78.94 199 ILE A O 1
ATOM 1494 N N . ALA A 1 200 ? 9.294 -3.423 8.700 1.00 81.31 200 ALA A N 1
ATOM 1495 C CA . ALA A 1 200 ? 9.711 -4.568 9.495 1.00 81.31 200 ALA A CA 1
ATOM 1496 C C . ALA A 1 200 ? 10.127 -5.754 8.623 1.00 81.31 200 ALA A C 1
ATOM 1498 O O . ALA A 1 200 ? 11.019 -6.503 9.020 1.00 81.31 200 ALA A O 1
ATOM 1499 N N . VAL A 1 201 ? 9.520 -5.907 7.445 1.00 76.88 201 VAL A N 1
ATOM 1500 C CA . VAL A 1 201 ? 9.988 -6.840 6.417 1.00 76.88 201 VAL A CA 1
ATOM 1501 C C . VAL A 1 201 ? 10.433 -6.011 5.227 1.00 76.88 201 VAL A C 1
ATOM 1503 O O . VAL A 1 201 ? 9.629 -5.303 4.632 1.00 76.88 201 VAL A O 1
ATOM 1506 N N . THR A 1 202 ? 11.728 -6.052 4.918 1.00 80.19 202 THR A N 1
ATOM 1507 C CA . THR A 1 202 ? 12.271 -5.327 3.771 1.00 80.19 202 THR A CA 1
ATOM 1508 C C . THR A 1 202 ? 11.976 -6.096 2.494 1.00 80.19 202 THR A C 1
ATOM 1510 O O . THR A 1 202 ? 12.435 -7.228 2.354 1.00 80.19 202 THR A O 1
ATOM 1513 N N . HIS A 1 203 ? 11.272 -5.464 1.565 1.00 76.00 203 HIS A N 1
ATOM 1514 C CA . HIS A 1 203 ? 11.039 -5.977 0.221 1.00 76.00 203 HIS A CA 1
ATOM 1515 C C . HIS A 1 203 ? 11.886 -5.182 -0.760 1.00 76.00 203 HIS A C 1
ATOM 1517 O O . HIS A 1 203 ? 12.000 -3.960 -0.645 1.00 76.00 203 HIS A O 1
ATOM 1523 N N . MET A 1 204 ? 12.535 -5.866 -1.696 1.00 84.06 204 MET A N 1
ATOM 1524 C CA . MET A 1 204 ? 13.290 -5.207 -2.751 1.00 84.06 204 MET A CA 1
ATOM 1525 C C . MET A 1 204 ? 12.520 -5.337 -4.051 1.00 84.06 204 MET A C 1
ATOM 1527 O O . MET A 1 204 ? 12.453 -6.414 -4.631 1.00 84.06 204 MET A O 1
ATOM 1531 N N . ILE A 1 205 ? 12.005 -4.210 -4.524 1.00 83.19 205 ILE A N 1
ATOM 1532 C CA . ILE A 1 205 ? 11.260 -4.163 -5.771 1.00 83.19 205 ILE A CA 1
ATOM 1533 C C . ILE A 1 205 ? 12.149 -3.604 -6.848 1.00 83.19 205 ILE A C 1
ATOM 1535 O O . ILE A 1 205 ? 12.754 -2.541 -6.687 1.00 83.19 205 ILE A O 1
ATOM 1539 N N . CYS A 1 206 ? 12.233 -4.345 -7.942 1.00 87.25 206 CYS A N 1
ATOM 1540 C CA . CYS A 1 206 ? 13.018 -3.972 -9.094 1.00 87.25 206 CYS A CA 1
ATOM 1541 C C . CYS A 1 206 ? 12.103 -3.698 -10.282 1.00 87.25 206 CYS A C 1
ATOM 1543 O O . CYS A 1 206 ? 11.111 -4.392 -10.501 1.00 87.25 206 CYS A O 1
ATOM 1545 N N . VAL A 1 207 ? 12.467 -2.688 -11.063 1.00 89.81 207 VAL A N 1
ATOM 1546 C CA . VAL A 1 207 ? 11.869 -2.403 -12.358 1.00 89.81 207 VAL A CA 1
ATOM 1547 C C . VAL A 1 207 ? 12.941 -2.549 -13.428 1.00 89.81 207 VAL A C 1
ATOM 1549 O O . VAL A 1 207 ? 14.057 -2.036 -13.282 1.00 89.81 207 VAL A O 1
ATOM 1552 N N . GLU A 1 208 ? 12.622 -3.276 -14.487 1.00 91.50 208 GLU A N 1
ATOM 1553 C CA . GLU A 1 208 ? 13.462 -3.384 -15.676 1.00 91.50 208 GLU A CA 1
ATOM 1554 C C . GLU A 1 208 ? 12.952 -2.410 -16.736 1.00 91.50 208 GLU A C 1
ATOM 1556 O O . GLU A 1 208 ? 11.749 -2.331 -16.985 1.00 91.50 208 GLU A O 1
ATOM 1561 N N . LEU A 1 209 ? 13.862 -1.638 -17.337 1.00 91.38 209 LEU A N 1
ATOM 1562 C CA . LEU A 1 209 ? 13.541 -0.701 -18.410 1.00 91.38 209 LEU A CA 1
ATOM 1563 C C . LEU A 1 209 ? 14.060 -1.261 -19.722 1.00 91.38 209 LEU A C 1
ATOM 1565 O O . LEU A 1 209 ? 15.262 -1.259 -19.981 1.00 91.38 209 LEU A O 1
ATOM 1569 N N . THR A 1 210 ? 13.139 -1.687 -20.574 1.00 91.75 210 THR A N 1
ATOM 1570 C CA . THR A 1 210 ? 13.456 -2.106 -21.933 1.00 91.75 210 THR A CA 1
ATOM 1571 C C . THR A 1 210 ? 13.156 -0.961 -22.891 1.00 91.75 210 THR A C 1
ATOM 1573 O O . THR A 1 210 ? 12.002 -0.636 -23.189 1.00 91.75 210 THR A O 1
ATOM 1576 N N . THR A 1 211 ? 14.212 -0.321 -23.382 1.00 88.75 211 THR A N 1
ATOM 1577 C CA . THR A 1 211 ? 14.110 0.792 -24.329 1.00 88.75 211 THR A CA 1
ATOM 1578 C C . THR A 1 211 ? 13.897 0.239 -25.735 1.00 88.75 211 THR A C 1
ATOM 1580 O O . THR A 1 211 ? 14.815 -0.285 -26.362 1.00 88.75 211 THR A O 1
ATOM 1583 N N . SER A 1 212 ? 12.668 0.347 -26.242 1.00 86.88 212 SER A N 1
ATOM 1584 C CA . SER A 1 212 ? 12.335 -0.077 -27.611 1.00 86.88 212 SER A CA 1
ATOM 1585 C C . SER A 1 212 ? 12.733 0.979 -28.651 1.00 86.88 212 SER A C 1
ATOM 1587 O O . SER A 1 212 ? 13.134 0.649 -29.765 1.00 86.88 212 SER A O 1
ATOM 1589 N N . SER A 1 213 ? 12.659 2.259 -28.276 1.00 83.31 213 SER A N 1
ATOM 1590 C CA . SER A 1 213 ? 13.170 3.405 -29.034 1.00 83.31 213 SER A CA 1
ATOM 1591 C C . SER A 1 213 ? 13.418 4.589 -28.091 1.00 83.31 213 SER A C 1
ATOM 1593 O O . SER A 1 213 ? 13.001 4.549 -26.935 1.00 83.31 213 SER A O 1
ATOM 1595 N N . ALA A 1 214 ? 14.051 5.665 -28.572 1.00 79.25 214 ALA A N 1
ATOM 1596 C CA . ALA A 1 214 ? 14.276 6.876 -27.768 1.00 79.25 214 ALA A CA 1
ATOM 1597 C C . ALA A 1 214 ? 12.974 7.472 -27.188 1.00 79.25 214 ALA A C 1
ATOM 1599 O O . ALA A 1 214 ? 12.988 8.065 -26.107 1.00 79.25 214 ALA A O 1
ATOM 1600 N N . ASP A 1 215 ? 11.852 7.252 -27.878 1.00 87.69 215 ASP A N 1
ATOM 1601 C CA . ASP A 1 215 ? 10.541 7.778 -27.509 1.00 87.69 215 ASP A CA 1
ATOM 1602 C C . ASP A 1 215 ? 9.597 6.713 -26.933 1.00 87.69 215 ASP A C 1
ATOM 1604 O O . ASP A 1 215 ? 8.416 6.995 -26.734 1.00 87.69 215 ASP A O 1
ATOM 1608 N N . ALA A 1 216 ? 10.070 5.484 -26.688 1.00 86.38 216 ALA A N 1
ATOM 1609 C CA . ALA A 1 216 ? 9.234 4.405 -26.170 1.00 86.38 216 ALA A CA 1
ATOM 1610 C C . ALA A 1 216 ? 9.994 3.459 -25.231 1.00 86.38 216 ALA A C 1
ATOM 1612 O O . ALA A 1 216 ? 10.943 2.775 -25.629 1.00 86.38 216 ALA A O 1
ATOM 1613 N N . VAL A 1 217 ? 9.505 3.367 -23.997 1.00 90.06 217 VAL A N 1
ATOM 1614 C CA . VAL A 1 217 ? 10.058 2.530 -22.928 1.00 90.06 217 VAL A CA 1
ATOM 1615 C C . VAL A 1 217 ? 9.001 1.545 -22.462 1.00 90.06 217 VAL A C 1
ATOM 1617 O O . VAL A 1 217 ? 7.846 1.915 -22.246 1.00 90.06 217 VAL A O 1
ATOM 1620 N N . HIS A 1 218 ? 9.423 0.303 -22.283 1.00 90.56 218 HIS A N 1
ATOM 1621 C CA . HIS A 1 218 ? 8.654 -0.736 -21.631 1.00 90.56 218 HIS A CA 1
ATOM 1622 C C . HIS A 1 218 ? 9.208 -0.949 -20.221 1.00 90.56 218 HIS A C 1
ATOM 1624 O O . HIS A 1 218 ? 10.416 -1.121 -20.060 1.00 90.56 218 HIS A O 1
ATOM 1630 N N . LEU A 1 219 ? 8.342 -0.888 -19.214 1.00 88.75 219 LEU A N 1
ATOM 1631 C CA . LEU A 1 219 ? 8.696 -1.141 -17.823 1.00 88.75 219 LEU A CA 1
ATOM 1632 C C . LEU A 1 219 ? 8.019 -2.416 -17.348 1.00 88.75 219 LEU A C 1
ATOM 1634 O O . LEU A 1 219 ? 6.804 -2.549 -17.493 1.00 88.75 219 LEU A O 1
ATOM 1638 N N . GLU A 1 220 ? 8.794 -3.292 -16.724 1.00 88.25 220 GLU A N 1
ATOM 1639 C CA . GLU A 1 220 ? 8.305 -4.514 -16.088 1.00 88.25 220 GLU A CA 1
ATOM 1640 C C . GLU A 1 220 ? 8.742 -4.535 -14.625 1.00 88.25 220 GLU A C 1
ATOM 1642 O O . GLU A 1 220 ? 9.897 -4.231 -14.310 1.00 88.25 220 GLU A O 1
ATOM 1647 N N . TRP A 1 221 ? 7.814 -4.874 -13.729 1.00 84.94 221 TRP A N 1
ATOM 1648 C CA . TRP A 1 221 ? 8.085 -4.994 -12.297 1.00 84.94 221 TRP A CA 1
ATOM 1649 C C . TRP A 1 221 ? 8.261 -6.451 -11.904 1.00 84.94 221 TRP A C 1
ATOM 1651 O O . TRP A 1 221 ? 7.450 -7.304 -12.263 1.00 84.94 221 TRP A O 1
ATOM 1661 N N . TYR A 1 222 ? 9.282 -6.701 -11.091 1.00 73.31 222 TYR A N 1
ATOM 1662 C CA . TYR A 1 222 ? 9.579 -8.018 -10.554 1.00 73.31 222 TYR A CA 1
ATOM 1663 C C . TYR A 1 222 ? 9.877 -7.915 -9.062 1.00 73.31 222 TYR A C 1
ATOM 1665 O O . TYR A 1 222 ? 10.609 -7.019 -8.624 1.00 73.31 222 TYR A O 1
ATOM 1673 N N . ASP A 1 223 ? 9.333 -8.858 -8.294 1.00 67.44 223 ASP A N 1
ATOM 1674 C CA . ASP A 1 223 ? 9.776 -9.079 -6.923 1.00 67.44 223 ASP A CA 1
ATOM 1675 C C . ASP A 1 223 ? 11.005 -9.989 -6.964 1.00 67.44 223 ASP A C 1
ATOM 1677 O O . ASP A 1 223 ? 11.004 -11.036 -7.616 1.00 67.44 223 ASP A O 1
ATOM 1681 N N . ASN A 1 224 ? 12.082 -9.557 -6.318 1.00 58.28 224 ASN A N 1
ATOM 1682 C CA . ASN A 1 224 ? 13.317 -10.322 -6.240 1.00 58.28 224 ASN A CA 1
ATOM 1683 C C . ASN A 1 224 ? 13.439 -10.887 -4.821 1.00 58.28 224 ASN A C 1
ATOM 1685 O O . ASN A 1 224 ? 14.334 -10.483 -4.073 1.00 58.28 224 ASN A O 1
ATOM 1689 N N . THR A 1 225 ? 12.500 -11.772 -4.466 1.00 52.12 225 THR A N 1
ATOM 1690 C CA . THR A 1 225 ? 12.517 -12.577 -3.231 1.00 52.12 225 THR A CA 1
ATOM 1691 C C . THR A 1 225 ? 13.624 -13.617 -3.244 1.00 52.12 225 THR A C 1
ATOM 1693 O O . THR A 1 225 ? 13.756 -14.309 -4.281 1.00 52.12 225 THR A O 1
#

Organism: NCBI:txid2945988

pLDDT: mean 81.82, std 10.75, range [52.12, 96.25]

Secondary structure (DSSP, 8-state):
---HHHHHHHHHHHHHHHHHHHHHTT-SSHHHHHHHHHHHHHHHHH-SSHHHHHHHHHHHHHHHHHHHS--TTSGGGPPPTTHIIIIIHHHHHHHHHHHHSS-HHHHHHHHHHHHHHHHHHHHTT-------TTT-S--TT-EEEEEEEEETTEEEEEEEEESTTHHHHHHHHHHHTT-EEESPPTTT---EEEEEE-SSS-EEEEEEEEEEETTEEEEEEEE--

Foldseek 3Di:
DQDPVNCVQLVLLVVLLVLLLVLLVQAPDVVLSVLLSVLLNVLSVQQPDPVLSNVLSVVSSVLSNQQRPPPLVCQQAHADSLCSLAVSLLVSLVSSCVSRVDDNPVSVVSNVRSVVVSVVCVVVVVPAADDCNSCPPDFPAKDKDKDWDADPVGIWIKIKIFAAQSVVRSVVSCVSSVWDWDQADPPPSFTKTWGWHHDPDTWIKIWGWDDPDSGIIMIIIDTPD